Protein AF-A0A7S2JEJ0-F1 (afdb_monomer_lite)

Sequence (253 aa):
ESGLIKLVRVSYLRRLRAAGERLVWRQDVPPEALAAPDETSRQRLFAVSHCWQTVEHPDPDGWRLKNVVQKLDNLEAEDEDLAYIAYMSLSFARDQGQNKHRSAATHRSGTSPAPVQADERAKVPVVWDVAELTPEDQQKFSSFANTLSMHPRSRTVVSWQMPPGVETRVYEERGWCLADLVLSAFAGTLVYDDREVVDIVLEKSFMRALRSKTFTNGKTDLGIVSDLFKGLLYERAGLSQLKDQRHNAASGA

Secondary structure (DSSP, 8-state):
--TTB--EEHHHHHHHHHTT-----GGGS-GGGBPPTTGGGTS-EEEEEE--SSSS-S-TTSHHHHHHHHHHHHTT--TT-EEEEHHHHB-----------------------------TT--------GGGS-HHHHHHHHHHHHHHHH-TTEEEEEE----TT-----GGGSHHHHHHHHHHHHHT-EE-S-HHHHHHHIIIIIIHHHHT---TTSS--HHHHHHHHHHHHHHHTT-GGGSGGGTTTSS--

Structure (mmCIF, N/CA/C/O backbone):
data_AF-A0A7S2JEJ0-F1
#
_entry.id   AF-A0A7S2JEJ0-F1
#
loop_
_atom_site.group_PDB
_atom_site.id
_atom_site.type_symbol
_atom_site.label_atom_id
_atom_site.label_alt_id
_atom_site.label_comp_id
_atom_site.label_asym_id
_atom_site.label_entity_id
_atom_site.label_seq_id
_atom_site.pdbx_PDB_ins_code
_atom_site.Cartn_x
_atom_site.Cartn_y
_atom_site.Cartn_z
_atom_site.occupancy
_atom_site.B_iso_or_equiv
_atom_site.auth_seq_id
_atom_site.auth_comp_id
_atom_site.auth_asym_id
_atom_site.auth_atom_id
_atom_site.pdbx_PDB_model_num
ATOM 1 N N . GLU A 1 1 ? 2.802 19.391 -9.094 1.00 44.50 1 GLU A N 1
ATOM 2 C CA . GLU A 1 1 ? 3.357 18.166 -8.484 1.00 44.50 1 GLU A CA 1
ATOM 3 C C . GLU A 1 1 ? 4.867 18.239 -8.421 1.00 44.50 1 GLU A C 1
ATOM 5 O O . GLU A 1 1 ? 5.491 18.570 -9.423 1.00 44.50 1 GLU A O 1
ATOM 10 N N . SER A 1 2 ? 5.455 17.948 -7.265 1.00 49.06 2 SER A N 1
ATOM 11 C CA . SER A 1 2 ? 6.897 17.741 -7.175 1.00 49.06 2 SER A CA 1
ATOM 12 C C . SER A 1 2 ? 7.275 16.438 -7.873 1.00 49.06 2 SER A C 1
ATOM 14 O O . SER A 1 2 ? 6.597 15.428 -7.723 1.00 49.06 2 SER A O 1
ATOM 16 N N . GLY A 1 3 ? 8.395 16.423 -8.596 1.00 61.97 3 GLY A N 1
ATOM 17 C CA . GLY A 1 3 ? 8.966 15.190 -9.157 1.00 61.97 3 GLY A CA 1
ATOM 18 C C . GLY A 1 3 ? 9.399 14.153 -8.105 1.00 61.97 3 GLY A C 1
ATOM 19 O O . GLY A 1 3 ? 9.930 13.112 -8.476 1.00 61.97 3 GLY A O 1
ATOM 20 N N . LEU A 1 4 ? 9.182 14.433 -6.814 1.00 73.56 4 LEU A N 1
ATOM 21 C CA . LEU A 1 4 ? 9.598 13.623 -5.673 1.00 73.56 4 LEU A CA 1
ATOM 22 C C . LEU A 1 4 ? 8.794 12.324 -5.549 1.00 73.56 4 LEU A C 1
ATOM 24 O O . LEU A 1 4 ? 9.358 11.285 -5.205 1.00 73.56 4 LEU A O 1
ATOM 28 N N . ILE A 1 5 ? 7.490 12.392 -5.835 1.00 84.06 5 ILE A N 1
ATOM 29 C CA . ILE A 1 5 ? 6.562 11.272 -5.689 1.00 84.06 5 ILE A CA 1
ATOM 30 C C . ILE A 1 5 ? 5.791 11.096 -6.987 1.00 84.06 5 ILE A C 1
ATOM 32 O O . ILE A 1 5 ? 5.274 12.067 -7.536 1.00 84.06 5 ILE A O 1
ATOM 36 N N . LYS A 1 6 ? 5.687 9.856 -7.464 1.00 90.19 6 LYS A N 1
ATOM 37 C CA . LYS A 1 6 ? 4.761 9.494 -8.536 1.00 90.19 6 LYS A CA 1
ATOM 38 C C . LYS A 1 6 ? 3.990 8.233 -8.213 1.00 90.19 6 LYS A C 1
ATOM 40 O O . LYS A 1 6 ? 4.523 7.292 -7.632 1.00 90.19 6 LYS A O 1
ATOM 45 N N . LEU A 1 7 ? 2.736 8.220 -8.632 1.00 93.44 7 LEU A N 1
ATOM 46 C CA . LEU A 1 7 ? 1.914 7.023 -8.605 1.00 93.44 7 LEU A CA 1
ATOM 47 C C . LEU A 1 7 ? 2.140 6.211 -9.875 1.00 93.44 7 LEU A C 1
ATOM 49 O O . LEU A 1 7 ? 2.432 6.775 -10.930 1.00 93.44 7 LEU A O 1
ATOM 53 N N . VAL A 1 8 ? 2.009 4.898 -9.750 1.00 96.50 8 VAL A N 1
ATOM 54 C CA . VAL A 1 8 ? 2.212 3.927 -10.824 1.00 96.50 8 VAL A CA 1
ATOM 55 C C . VAL A 1 8 ? 0.857 3.387 -11.259 1.00 96.50 8 VAL A C 1
ATOM 57 O O . VAL A 1 8 ? 0.032 3.050 -10.414 1.00 96.50 8 VAL A O 1
ATOM 60 N N . ARG A 1 9 ? 0.621 3.276 -12.564 1.00 97.50 9 ARG A N 1
ATOM 61 C CA . ARG A 1 9 ? -0.612 2.694 -13.106 1.00 97.50 9 ARG A CA 1
ATOM 62 C C . ARG A 1 9 ? -0.713 1.208 -12.778 1.00 97.50 9 ARG A C 1
ATOM 64 O O . ARG A 1 9 ? 0.267 0.467 -12.904 1.00 97.50 9 ARG A O 1
ATOM 71 N N . VAL A 1 10 ? -1.909 0.749 -12.423 1.00 97.94 10 VAL A N 1
ATOM 72 C CA . VAL A 1 10 ? -2.176 -0.674 -12.154 1.00 97.94 10 VAL A CA 1
ATOM 73 C C . VAL A 1 10 ? -1.887 -1.538 -13.388 1.00 97.94 10 VAL A C 1
ATOM 75 O O . VAL A 1 10 ? -1.287 -2.609 -13.251 1.00 97.94 10 VAL A O 1
ATOM 78 N N . SER A 1 11 ? -2.198 -1.051 -14.594 1.00 98.31 11 SER A N 1
ATOM 79 C CA . SER A 1 11 ? -1.863 -1.727 -15.859 1.00 98.31 11 SER A CA 1
ATOM 80 C C . SER A 1 11 ? -0.372 -2.054 -15.995 1.00 98.31 11 SER A C 1
ATOM 82 O O . SER A 1 11 ? 0.002 -3.140 -16.446 1.00 98.31 11 SER A O 1
ATOM 84 N N . TYR A 1 12 ? 0.506 -1.159 -15.538 1.00 98.56 12 TYR A N 1
ATOM 85 C CA . TYR A 1 12 ? 1.947 -1.384 -15.566 1.00 98.56 12 TYR A CA 1
ATOM 86 C C . TYR A 1 12 ? 2.377 -2.511 -14.621 1.00 98.56 12 TYR A C 1
ATOM 88 O O . TYR A 1 12 ? 3.180 -3.362 -15.004 1.00 98.56 12 TYR A O 1
ATOM 96 N N . LEU A 1 13 ? 1.809 -2.562 -13.413 1.00 98.31 13 LEU A N 1
ATOM 97 C CA . LEU A 1 13 ? 2.085 -3.636 -12.453 1.00 98.31 13 LEU A CA 1
ATOM 98 C C . LEU A 1 13 ? 1.636 -4.997 -13.001 1.00 98.31 13 LEU A C 1
ATOM 100 O O . LEU A 1 13 ? 2.372 -5.983 -12.907 1.00 98.31 13 LEU A O 1
ATOM 104 N N . ARG A 1 14 ? 0.458 -5.046 -13.636 1.00 98.50 14 ARG A N 1
ATOM 105 C CA . ARG A 1 14 ? -0.048 -6.247 -14.319 1.00 98.50 14 ARG A CA 1
ATOM 106 C C . ARG A 1 14 ? 0.879 -6.690 -15.446 1.00 98.50 14 ARG A C 1
ATOM 108 O O . ARG A 1 14 ? 1.187 -7.877 -15.538 1.00 98.50 14 ARG A O 1
ATOM 115 N N . ARG A 1 15 ? 1.382 -5.749 -16.252 1.00 98.44 15 ARG A N 1
ATOM 116 C CA . ARG A 1 15 ? 2.348 -6.028 -17.324 1.00 98.44 15 ARG A CA 1
ATOM 117 C C . ARG A 1 15 ? 3.646 -6.629 -16.782 1.00 98.44 15 ARG A C 1
ATOM 119 O O . ARG A 1 15 ? 4.090 -7.647 -17.306 1.00 98.44 15 ARG A O 1
ATOM 126 N N . LEU A 1 16 ? 4.220 -6.052 -15.722 1.00 98.31 16 LEU A N 1
ATOM 127 C CA . LEU A 1 16 ? 5.415 -6.605 -15.073 1.00 98.31 16 LEU A CA 1
ATOM 128 C C . LEU A 1 16 ? 5.160 -8.032 -14.561 1.00 98.31 16 LEU A C 1
ATOM 130 O O . LEU A 1 16 ? 5.956 -8.934 -14.818 1.00 98.31 16 LEU A O 1
ATOM 134 N N . ARG A 1 17 ? 4.014 -8.271 -13.902 1.00 97.75 17 ARG A N 1
ATOM 135 C CA . ARG A 1 17 ? 3.632 -9.612 -13.427 1.00 97.75 17 ARG A CA 1
ATOM 136 C C . ARG A 1 17 ? 3.522 -10.601 -14.585 1.00 97.75 17 ARG A C 1
ATOM 138 O O . ARG A 1 17 ? 4.021 -11.717 -14.464 1.00 97.75 17 ARG A O 1
ATOM 145 N N . ALA A 1 18 ? 2.866 -10.212 -15.677 1.00 97.81 18 ALA A N 1
ATOM 146 C CA . ALA A 1 18 ? 2.676 -11.060 -16.853 1.00 97.81 18 ALA A CA 1
ATOM 147 C C . ALA A 1 18 ? 4.008 -11.421 -17.530 1.00 97.81 18 ALA A C 1
ATOM 149 O O . ALA A 1 18 ? 4.162 -12.538 -18.016 1.00 97.81 18 ALA A O 1
ATOM 150 N N . ALA A 1 19 ? 4.982 -10.509 -17.501 1.00 97.56 19 ALA A N 1
ATOM 151 C CA . ALA A 1 19 ? 6.341 -10.745 -17.981 1.00 97.56 19 ALA A CA 1
ATOM 152 C C . ALA A 1 19 ? 7.205 -11.585 -17.015 1.00 97.56 19 ALA A C 1
ATOM 154 O O . ALA A 1 19 ? 8.327 -11.949 -17.357 1.00 97.56 19 ALA A O 1
ATOM 155 N N . GLY A 1 20 ? 6.705 -11.903 -15.815 1.00 96.69 20 GLY A N 1
ATOM 156 C CA . GLY A 1 20 ? 7.482 -12.590 -14.781 1.00 96.69 20 GLY A CA 1
ATOM 157 C C . GLY A 1 20 ? 8.575 -11.718 -14.156 1.00 96.69 20 GLY A C 1
ATOM 158 O O . GLY A 1 20 ? 9.525 -12.253 -13.590 1.00 96.69 20 GLY A O 1
ATOM 159 N N . GLU A 1 21 ? 8.449 -10.395 -14.268 1.00 96.94 21 GLU A N 1
ATOM 160 C CA . GLU A 1 21 ? 9.386 -9.427 -13.704 1.00 96.94 21 GLU A CA 1
ATOM 161 C C . GLU A 1 21 ? 9.102 -9.154 -12.213 1.00 96.94 21 GLU A C 1
ATOM 163 O O . GLU A 1 21 ? 8.262 -9.795 -11.575 1.00 96.94 21 GLU A O 1
ATOM 168 N N . ARG A 1 22 ? 9.834 -8.191 -11.648 1.00 96.19 22 ARG A N 1
ATOM 169 C CA . ARG A 1 22 ? 9.749 -7.746 -10.253 1.00 96.19 22 ARG A CA 1
ATOM 170 C C . ARG A 1 22 ? 9.497 -6.243 -10.167 1.00 96.19 22 ARG A C 1
ATOM 172 O O . ARG A 1 22 ? 9.564 -5.548 -11.179 1.00 96.19 22 ARG A O 1
ATOM 179 N N . LEU A 1 23 ? 9.231 -5.729 -8.964 1.00 95.44 23 LEU A N 1
ATOM 180 C CA . LEU A 1 23 ? 9.188 -4.276 -8.741 1.00 95.44 23 LEU A CA 1
ATOM 181 C C . LEU A 1 23 ? 10.495 -3.617 -9.217 1.00 95.44 23 LEU A C 1
ATOM 183 O O . LEU A 1 23 ? 11.582 -4.122 -8.947 1.00 95.44 23 LEU A O 1
ATOM 187 N N . VAL A 1 24 ? 10.386 -2.474 -9.894 1.00 94.06 24 VAL A N 1
ATOM 188 C CA . VAL A 1 24 ? 11.540 -1.696 -10.373 1.00 94.06 24 VAL A CA 1
ATOM 189 C C . VAL A 1 24 ? 11.690 -0.401 -9.586 1.00 94.06 24 VAL A C 1
ATOM 191 O O . VAL A 1 24 ? 10.748 0.062 -8.945 1.00 94.06 24 VAL A O 1
ATOM 194 N N . TRP A 1 25 ? 12.869 0.207 -9.644 1.00 90.69 25 TRP A N 1
ATOM 195 C CA . TRP A 1 25 ? 13.093 1.510 -9.029 1.00 90.69 25 TRP A CA 1
ATOM 196 C C . TRP A 1 25 ? 12.229 2.567 -9.703 1.00 90.69 25 TRP A C 1
ATOM 198 O O . TRP A 1 25 ? 11.989 2.503 -10.909 1.00 90.69 25 TRP A O 1
ATOM 208 N N . ARG A 1 26 ? 11.841 3.602 -8.951 1.00 89.50 26 ARG A N 1
ATOM 209 C CA . ARG A 1 26 ? 11.112 4.757 -9.491 1.00 89.50 26 ARG A CA 1
ATOM 210 C C . ARG A 1 26 ? 11.727 5.304 -10.782 1.00 89.50 26 ARG A C 1
ATOM 212 O O . ARG A 1 26 ? 10.973 5.646 -11.687 1.00 89.50 26 ARG A O 1
ATOM 219 N N . GLN A 1 27 ? 13.054 5.405 -10.877 1.00 86.88 27 GLN A N 1
ATOM 220 C CA . GLN A 1 27 ? 13.738 5.963 -12.055 1.00 86.88 27 GLN A CA 1
ATOM 221 C C . GLN A 1 27 ? 13.643 5.077 -13.299 1.00 86.88 27 GLN A C 1
ATOM 223 O O . GLN A 1 27 ? 13.775 5.591 -14.405 1.00 86.88 27 GLN A O 1
ATOM 228 N N . ASP A 1 28 ? 13.398 3.784 -13.107 1.00 91.75 28 ASP A N 1
ATOM 229 C CA . ASP A 1 28 ? 13.285 2.800 -14.181 1.00 91.75 28 ASP A CA 1
ATOM 230 C C . ASP A 1 28 ? 11.814 2.550 -14.569 1.00 91.75 28 ASP A C 1
ATOM 232 O O . ASP A 1 28 ? 11.538 1.828 -15.525 1.00 91.75 28 ASP A O 1
ATOM 236 N N . VAL A 1 29 ? 10.850 3.153 -13.856 1.00 94.25 29 VAL A N 1
ATOM 237 C CA . VAL A 1 29 ? 9.440 3.160 -14.271 1.00 94.25 29 VAL A CA 1
ATOM 238 C C . VAL A 1 29 ? 9.296 4.080 -15.488 1.00 94.25 29 VAL A C 1
ATOM 240 O O . VAL A 1 29 ? 9.626 5.270 -15.385 1.00 94.25 29 VAL A O 1
ATOM 243 N N . PRO A 1 30 ? 8.789 3.579 -16.627 1.00 95.56 30 PRO A N 1
ATOM 244 C CA . PRO A 1 30 ? 8.702 4.369 -17.837 1.00 95.56 30 PRO A CA 1
ATOM 245 C C . PRO A 1 30 ? 7.657 5.488 -17.685 1.00 95.56 30 PRO A C 1
ATOM 247 O O . PRO A 1 30 ? 6.687 5.323 -16.936 1.00 95.56 30 PRO A O 1
ATOM 250 N N . PRO A 1 31 ? 7.838 6.641 -18.354 1.00 93.00 31 PRO A N 1
ATOM 251 C CA . PRO A 1 31 ? 6.995 7.818 -18.149 1.00 93.00 31 PRO A CA 1
ATOM 252 C C . PRO A 1 31 ? 5.491 7.568 -18.309 1.00 93.00 31 PRO A C 1
ATOM 254 O O . PRO A 1 31 ? 4.704 8.097 -17.531 1.00 93.00 31 PRO A O 1
ATOM 257 N N . GLU A 1 32 ? 5.094 6.735 -19.270 1.00 94.06 32 GLU A N 1
ATOM 258 C CA . GLU A 1 32 ? 3.700 6.381 -19.554 1.00 94.06 32 GLU A CA 1
ATOM 259 C C . GLU A 1 32 ? 3.033 5.552 -18.447 1.00 94.06 32 GLU A C 1
ATOM 261 O O . GLU A 1 32 ? 1.809 5.543 -18.325 1.00 94.06 32 GLU A O 1
ATOM 266 N N . ALA A 1 33 ? 3.826 4.880 -17.611 1.00 96.50 33 ALA A N 1
ATOM 267 C CA . ALA A 1 33 ? 3.337 4.101 -16.480 1.00 96.50 33 ALA A CA 1
ATOM 268 C C . ALA A 1 33 ? 3.100 4.943 -15.220 1.00 96.50 33 ALA A C 1
ATOM 270 O O . ALA A 1 33 ? 2.658 4.410 -14.201 1.00 96.50 33 ALA A O 1
ATOM 271 N N . LEU A 1 34 ? 3.414 6.238 -15.263 1.00 94.38 34 LEU A N 1
ATOM 272 C CA . LEU A 1 34 ? 3.293 7.148 -14.133 1.00 94.38 34 LEU A CA 1
ATOM 273 C C . LEU A 1 34 ? 2.061 8.032 -14.287 1.00 94.38 34 LEU A C 1
ATOM 275 O O . LEU A 1 34 ? 1.712 8.445 -15.391 1.00 94.38 34 LEU A O 1
ATOM 279 N N . ALA A 1 35 ? 1.456 8.382 -13.157 1.00 91.75 35 ALA A N 1
ATOM 280 C CA . ALA A 1 35 ? 0.364 9.340 -13.135 1.00 91.75 35 ALA A CA 1
ATOM 281 C C . ALA A 1 35 ? 0.820 10.746 -13.560 1.00 91.75 35 ALA A C 1
ATOM 283 O O . ALA A 1 35 ? 1.875 11.253 -13.136 1.00 91.75 35 ALA A O 1
ATOM 284 N N . ALA A 1 36 ? -0.024 11.386 -14.362 1.00 85.69 36 ALA A N 1
ATOM 285 C CA . ALA A 1 36 ? 0.016 12.808 -14.630 1.00 85.69 36 ALA A CA 1
ATOM 286 C C . ALA A 1 36 ? -0.556 13.607 -13.438 1.00 85.69 36 ALA A C 1
ATOM 288 O O . ALA A 1 36 ? -1.321 13.067 -12.633 1.00 85.69 36 ALA A O 1
ATOM 289 N N . PRO A 1 37 ? -0.201 14.900 -13.303 1.00 73.06 37 PRO A N 1
ATOM 290 C CA . PRO A 1 37 ? -0.491 15.648 -12.086 1.00 73.06 37 PRO A CA 1
ATOM 291 C C . PRO A 1 37 ? -1.942 15.821 -11.650 1.00 73.06 37 PRO A C 1
ATOM 293 O O . PRO A 1 37 ? -2.211 16.079 -10.478 1.00 73.06 37 PRO A O 1
ATOM 296 N N . ASP A 1 38 ? -2.875 15.724 -12.581 1.00 76.69 38 ASP A N 1
ATOM 297 C CA . ASP A 1 38 ? -4.301 15.958 -12.378 1.00 76.69 38 ASP A CA 1
ATOM 298 C C . ASP A 1 38 ? -5.117 14.663 -12.208 1.00 76.69 38 ASP A C 1
ATOM 300 O O . ASP A 1 38 ? -6.286 14.708 -11.808 1.00 76.69 38 ASP A O 1
ATOM 304 N N . GLU A 1 39 ? -4.498 13.503 -12.439 1.00 81.25 39 GLU A N 1
ATOM 305 C CA . GLU A 1 39 ? -5.1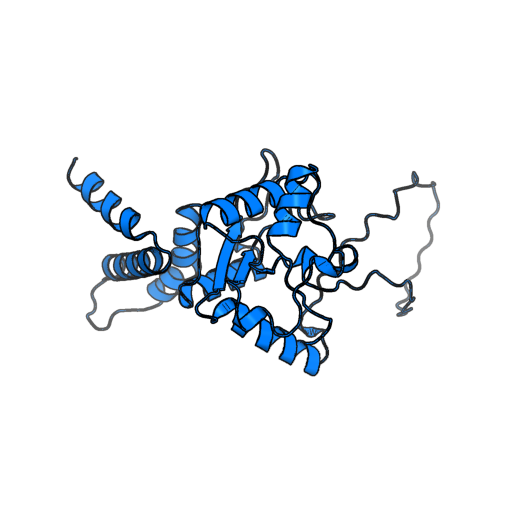58 12.191 -12.418 1.00 81.25 39 GLU A CA 1
ATOM 306 C C . GLU A 1 39 ? -5.569 11.761 -11.001 1.00 81.25 39 GLU A C 1
ATOM 308 O O . GLU A 1 39 ? -6.625 11.171 -10.783 1.00 81.25 39 GLU A O 1
ATOM 313 N N . THR A 1 40 ? -4.833 12.176 -9.972 1.00 77.69 40 THR A N 1
ATOM 314 C CA . THR A 1 40 ? -5.117 11.785 -8.576 1.00 77.69 40 THR A CA 1
ATOM 315 C C . THR A 1 40 ? -6.547 12.082 -8.092 1.00 77.69 40 THR A C 1
ATOM 317 O O . THR A 1 40 ? -7.028 11.432 -7.166 1.00 77.69 40 THR A O 1
ATOM 320 N N . SER A 1 41 ? -7.249 13.021 -8.737 1.00 77.50 41 SER A N 1
ATOM 321 C CA . SER A 1 41 ? -8.637 13.391 -8.434 1.00 77.50 41 SER A CA 1
ATOM 322 C C . SER A 1 41 ? -9.710 12.485 -9.060 1.00 77.50 41 SER A C 1
ATOM 324 O O . SER A 1 41 ? -10.850 12.473 -8.591 1.00 77.50 41 SER A O 1
ATOM 326 N N . ARG A 1 42 ? -9.383 11.738 -10.124 1.00 82.56 42 ARG A N 1
ATOM 327 C CA . ARG A 1 42 ? -10.357 10.969 -10.923 1.00 82.56 42 ARG A CA 1
ATOM 328 C C . ARG A 1 42 ? -10.283 9.470 -10.657 1.00 82.56 42 ARG A C 1
ATOM 330 O O . ARG A 1 42 ? -11.315 8.797 -10.650 1.00 82.56 42 ARG A O 1
ATOM 337 N N . GLN A 1 43 ? -9.082 8.959 -10.419 1.00 88.81 43 GLN A N 1
ATOM 338 C CA . GLN A 1 43 ? -8.818 7.532 -10.249 1.00 88.81 43 GLN A CA 1
ATOM 339 C C . GLN A 1 43 ? -8.971 7.072 -8.788 1.00 88.81 43 GLN A C 1
ATOM 341 O O . GLN A 1 43 ? -8.994 7.881 -7.853 1.00 88.81 43 GLN A O 1
ATOM 346 N N . ARG A 1 44 ? -9.122 5.758 -8.560 1.00 92.12 44 ARG A N 1
ATOM 347 C CA . ARG A 1 44 ? -8.907 5.196 -7.217 1.00 92.12 44 ARG A CA 1
ATOM 348 C C . ARG A 1 44 ? -7.411 5.157 -6.932 1.00 92.12 44 ARG A C 1
ATOM 350 O O . ARG A 1 44 ? -6.590 4.997 -7.835 1.00 92.12 44 ARG A O 1
ATOM 357 N N . LEU A 1 45 ? -7.079 5.318 -5.657 1.00 92.38 45 LEU A N 1
ATOM 358 C CA . LEU A 1 45 ? -5.701 5.333 -5.185 1.00 92.38 45 LEU A CA 1
ATOM 359 C C . LEU A 1 45 ? -5.478 4.108 -4.304 1.00 92.38 45 LEU A C 1
ATOM 361 O O . LEU A 1 45 ? -6.282 3.829 -3.421 1.00 92.38 45 LEU A O 1
ATOM 365 N N . PHE A 1 46 ? -4.386 3.392 -4.527 1.00 92.62 46 PHE A N 1
ATOM 366 C CA . PHE A 1 46 ? -4.003 2.227 -3.745 1.00 92.62 46 PHE A CA 1
ATOM 367 C C . PHE A 1 46 ? -2.638 2.471 -3.106 1.00 92.62 46 PHE A C 1
ATOM 369 O O . PHE A 1 46 ? -1.608 2.397 -3.772 1.00 92.62 46 PHE A O 1
ATOM 376 N N . ALA A 1 47 ? -2.603 2.773 -1.813 1.00 90.69 47 ALA A N 1
ATOM 377 C CA . ALA A 1 47 ? -1.358 2.817 -1.058 1.00 90.69 47 ALA A CA 1
ATOM 378 C C . ALA A 1 47 ? -0.935 1.391 -0.694 1.00 90.69 47 ALA A C 1
ATOM 380 O O . ALA A 1 47 ? -1.656 0.690 0.007 1.00 90.69 47 ALA A O 1
ATOM 381 N N . VAL A 1 48 ? 0.219 0.938 -1.170 1.00 89.69 48 VAL A N 1
ATOM 382 C CA . VAL A 1 48 ? 0.714 -0.414 -0.906 1.00 89.69 48 VAL A CA 1
ATOM 383 C C . VAL A 1 48 ? 1.782 -0.349 0.175 1.00 89.69 48 VAL A C 1
ATOM 385 O O . VAL A 1 48 ? 2.909 0.085 -0.073 1.00 89.69 48 VAL A O 1
ATOM 388 N N . SER A 1 49 ? 1.438 -0.823 1.370 1.00 85.88 49 SER A N 1
ATOM 389 C CA . SER A 1 49 ? 2.398 -0.991 2.459 1.00 85.88 49 SER A CA 1
ATOM 390 C C . SER A 1 49 ? 2.904 -2.431 2.464 1.00 85.88 49 SER A C 1
ATOM 392 O O . SER A 1 49 ? 2.118 -3.381 2.512 1.00 85.88 49 SER A O 1
ATOM 394 N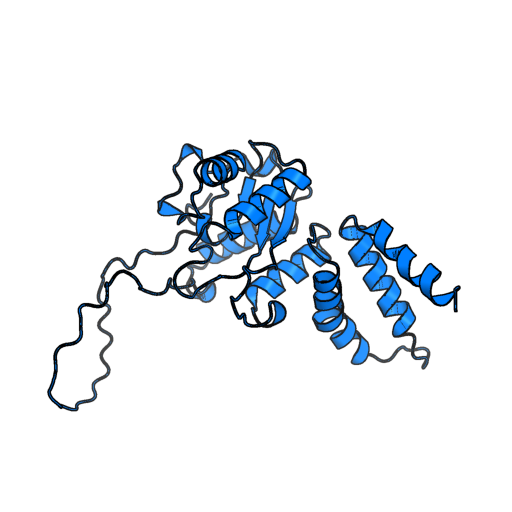 N . HIS A 1 50 ? 4.220 -2.611 2.358 1.00 84.06 50 HIS A N 1
ATOM 395 C CA . HIS A 1 50 ? 4.834 -3.933 2.311 1.00 84.06 50 HIS A CA 1
ATOM 396 C C . HIS A 1 50 ? 6.220 -3.956 2.954 1.00 84.06 50 HIS A C 1
ATOM 398 O O . HIS A 1 50 ? 6.930 -2.952 3.019 1.00 84.06 50 HIS A O 1
ATOM 404 N N . CYS A 1 51 ? 6.634 -5.143 3.393 1.00 78.69 51 CYS A N 1
ATOM 405 C CA . CYS A 1 51 ? 7.982 -5.358 3.905 1.00 78.69 51 CYS A CA 1
ATOM 406 C C . CYS A 1 51 ? 9.003 -5.512 2.774 1.00 78.69 51 CYS A C 1
ATOM 408 O O . CYS A 1 51 ? 8.694 -6.040 1.699 1.00 78.69 51 CYS A O 1
ATOM 410 N N . TRP A 1 52 ? 10.240 -5.101 3.063 1.00 83.06 52 TRP A N 1
ATOM 411 C CA . TRP A 1 52 ? 11.407 -5.478 2.273 1.00 83.06 52 TRP A CA 1
ATOM 412 C C . TRP A 1 52 ? 11.731 -6.955 2.500 1.00 83.06 52 TRP A C 1
ATOM 414 O O . TRP A 1 52 ? 11.793 -7.389 3.654 1.00 83.06 52 TRP A O 1
ATOM 424 N N . GLN A 1 53 ? 11.911 -7.705 1.410 1.00 81.31 53 GLN A N 1
ATOM 425 C CA . GLN A 1 53 ? 12.269 -9.124 1.453 1.00 81.31 53 GLN A CA 1
ATOM 426 C C . GLN A 1 53 ? 13.750 -9.352 1.755 1.00 81.31 53 GLN A C 1
ATOM 428 O O . GLN A 1 53 ? 14.072 -10.254 2.521 1.00 81.31 53 GLN A O 1
ATOM 433 N N . THR A 1 54 ? 14.639 -8.522 1.208 1.00 80.38 54 THR A N 1
ATOM 434 C CA . THR A 1 54 ? 16.069 -8.531 1.542 1.00 80.38 54 THR A CA 1
ATOM 435 C C . THR A 1 54 ? 16.555 -7.115 1.828 1.00 80.38 54 THR A C 1
ATOM 437 O O . THR A 1 54 ? 15.785 -6.157 1.747 1.00 80.38 54 THR A O 1
ATOM 440 N N . VAL A 1 55 ? 17.828 -6.969 2.198 1.00 75.44 55 VAL A N 1
ATOM 441 C CA . VAL A 1 55 ? 18.449 -5.651 2.406 1.00 75.44 55 VAL A CA 1
ATOM 442 C C . VAL A 1 55 ? 18.638 -4.917 1.072 1.00 75.44 55 VAL A C 1
ATOM 444 O O . VAL A 1 55 ? 18.582 -3.692 1.012 1.00 75.44 55 VAL A O 1
ATOM 447 N N . GLU A 1 56 ? 18.833 -5.668 -0.007 1.00 80.06 56 GLU A N 1
ATOM 448 C CA . GLU A 1 56 ? 19.162 -5.160 -1.337 1.00 80.06 56 GLU A CA 1
ATOM 449 C C . GLU A 1 56 ? 17.913 -4.793 -2.140 1.00 80.06 56 GLU A C 1
ATOM 451 O O . GLU A 1 56 ? 17.928 -3.823 -2.900 1.00 80.06 56 GLU A O 1
ATOM 456 N N . HIS A 1 57 ? 16.833 -5.569 -2.004 1.00 85.62 57 HIS A N 1
ATOM 457 C CA . HIS A 1 57 ? 15.638 -5.396 -2.823 1.00 85.62 57 HIS A CA 1
ATOM 458 C C . HIS A 1 57 ? 14.363 -5.784 -2.058 1.00 85.62 57 HIS A C 1
ATOM 460 O O . HIS A 1 57 ? 14.331 -6.810 -1.370 1.00 85.62 57 HIS A O 1
ATOM 466 N N . PRO A 1 58 ? 13.258 -5.027 -2.197 1.00 88.25 58 PRO A N 1
ATOM 467 C CA . PRO A 1 58 ? 12.007 -5.388 -1.540 1.00 88.25 58 PRO A CA 1
ATOM 468 C C . PRO A 1 58 ? 11.283 -6.574 -2.191 1.00 88.25 58 PRO A C 1
ATOM 470 O O . PRO A 1 58 ? 10.360 -7.119 -1.594 1.00 88.25 58 PRO A O 1
ATOM 473 N N . ASP A 1 59 ? 11.680 -6.930 -3.410 1.00 92.75 59 ASP A N 1
ATOM 474 C CA . ASP A 1 59 ? 11.047 -7.950 -4.255 1.00 92.75 59 ASP A CA 1
ATOM 475 C C . ASP A 1 59 ? 12.069 -8.679 -5.158 1.00 92.75 59 ASP A C 1
ATOM 477 O O . ASP A 1 59 ? 12.014 -8.531 -6.374 1.00 92.75 59 ASP A O 1
ATOM 481 N N . PRO A 1 60 ? 13.132 -9.301 -4.618 1.00 91.44 60 PRO A N 1
ATOM 482 C CA . PRO A 1 60 ? 14.218 -9.907 -5.395 1.00 91.44 60 PRO A CA 1
ATOM 483 C C . PRO A 1 60 ? 13.749 -10.849 -6.511 1.00 91.44 60 PRO A C 1
ATOM 485 O O . PRO A 1 60 ? 14.393 -10.882 -7.563 1.00 91.44 60 PRO A O 1
ATOM 488 N N . ASP A 1 61 ? 12.647 -11.569 -6.297 1.00 91.81 61 ASP A N 1
ATOM 489 C CA . ASP A 1 61 ? 12.152 -12.669 -7.130 1.00 91.81 61 ASP A CA 1
ATOM 490 C C . ASP A 1 61 ? 10.771 -12.409 -7.776 1.00 91.81 61 ASP A C 1
ATOM 492 O O . ASP A 1 61 ? 10.204 -13.295 -8.423 1.00 91.81 61 ASP A O 1
ATOM 496 N N . GLY A 1 62 ? 10.206 -11.209 -7.608 1.00 94.00 62 GLY A N 1
ATOM 497 C CA . GLY A 1 62 ? 8.887 -10.855 -8.143 1.00 94.00 62 GLY A CA 1
ATOM 498 C C . GLY A 1 62 ? 7.704 -11.372 -7.315 1.00 94.00 62 GLY A C 1
ATOM 499 O O . GLY A 1 62 ? 6.543 -11.198 -7.708 1.00 94.00 62 GLY A O 1
ATOM 500 N N . TRP A 1 63 ? 7.947 -12.043 -6.185 1.00 93.44 63 TRP A N 1
ATOM 501 C CA . TRP A 1 63 ? 6.889 -12.570 -5.328 1.00 93.44 63 TRP A CA 1
ATOM 502 C C . TRP A 1 63 ? 5.993 -11.458 -4.765 1.00 93.44 63 TRP A C 1
ATOM 504 O O . TRP A 1 63 ? 4.765 -11.603 -4.746 1.00 93.44 63 TRP A O 1
ATOM 514 N N . ARG A 1 64 ? 6.571 -10.320 -4.357 1.00 91.25 64 ARG A N 1
ATOM 515 C CA . ARG A 1 64 ? 5.809 -9.179 -3.828 1.00 91.25 64 ARG A CA 1
ATOM 516 C C . ARG A 1 64 ? 4.920 -8.595 -4.908 1.00 91.25 64 ARG A C 1
ATOM 518 O O . ARG A 1 64 ? 3.740 -8.377 -4.647 1.00 91.25 64 ARG A O 1
ATOM 525 N N . LEU A 1 65 ? 5.455 -8.377 -6.109 1.00 95.69 65 LEU A N 1
ATOM 526 C CA . LEU A 1 65 ? 4.670 -7.880 -7.232 1.00 95.69 65 LEU A CA 1
ATOM 527 C C . LEU A 1 65 ? 3.460 -8.784 -7.510 1.00 95.69 65 LEU A C 1
ATOM 529 O O . LEU A 1 65 ? 2.339 -8.288 -7.617 1.00 95.69 65 LEU A O 1
ATOM 533 N N . LYS A 1 66 ? 3.657 -10.109 -7.561 1.00 94.44 66 LYS A N 1
ATOM 534 C CA . LYS A 1 66 ? 2.560 -11.076 -7.757 1.00 94.44 66 LYS A CA 1
ATOM 535 C C . LYS A 1 66 ? 1.476 -10.929 -6.689 1.00 94.44 66 LYS A C 1
ATOM 537 O O . LYS A 1 66 ? 0.293 -10.894 -7.020 1.00 94.44 66 LYS A O 1
ATOM 542 N N . ASN A 1 67 ? 1.881 -10.821 -5.425 1.00 90.81 67 ASN A N 1
ATOM 543 C CA . ASN A 1 67 ? 0.973 -10.685 -4.291 1.00 90.81 67 ASN A CA 1
ATOM 544 C C . ASN A 1 67 ? 0.194 -9.355 -4.321 1.00 90.81 67 ASN A C 1
ATOM 546 O O . ASN A 1 67 ? -1.016 -9.351 -4.103 1.00 90.81 67 ASN A O 1
ATOM 550 N N . VAL A 1 68 ? 0.865 -8.247 -4.651 1.00 92.12 68 VAL A N 1
ATOM 551 C CA . VAL A 1 68 ? 0.246 -6.919 -4.784 1.00 92.12 68 VAL A CA 1
ATOM 552 C C . VAL A 1 68 ? -0.765 -6.895 -5.926 1.00 92.12 68 VAL A C 1
ATOM 554 O O . VAL A 1 68 ? -1.908 -6.502 -5.709 1.00 92.12 68 VAL A O 1
ATOM 557 N N . VAL A 1 69 ? -0.394 -7.362 -7.121 1.00 95.06 69 VAL A N 1
ATOM 558 C CA . VAL A 1 69 ? -1.313 -7.370 -8.270 1.00 95.06 69 VAL A CA 1
ATOM 559 C C . VAL A 1 69 ? -2.524 -8.253 -7.991 1.00 95.06 69 VAL A C 1
ATOM 561 O O . VAL A 1 69 ? -3.641 -7.826 -8.247 1.00 95.06 69 VAL A O 1
ATOM 564 N N . GLN A 1 70 ? -2.338 -9.431 -7.386 1.00 91.69 70 GLN A N 1
ATOM 565 C CA . GLN A 1 70 ? -3.466 -10.292 -7.022 1.00 91.69 70 GLN A CA 1
ATOM 566 C C . GLN A 1 70 ? -4.471 -9.586 -6.097 1.00 91.69 70 GLN A C 1
ATOM 568 O O . GLN A 1 70 ? -5.672 -9.808 -6.206 1.00 91.69 70 GLN A O 1
ATOM 573 N N . LYS A 1 71 ? -4.001 -8.728 -5.187 1.00 88.38 71 LYS A N 1
ATOM 574 C CA . LYS A 1 71 ? -4.876 -7.965 -4.281 1.00 88.38 71 LYS A CA 1
ATOM 575 C C . LYS A 1 71 ? -5.610 -6.853 -4.995 1.00 88.38 71 LYS A C 1
ATOM 577 O O . LYS A 1 71 ? -6.795 -6.669 -4.757 1.00 88.38 71 LYS A O 1
ATOM 582 N N . LEU A 1 72 ? -4.910 -6.140 -5.869 1.00 92.06 72 LEU A N 1
ATOM 583 C CA . LEU A 1 72 ? -5.519 -5.127 -6.722 1.00 92.06 72 LEU A CA 1
ATOM 584 C C . LEU A 1 72 ? -6.605 -5.756 -7.608 1.00 92.06 72 LEU A C 1
ATOM 586 O O . LEU A 1 72 ? -7.693 -5.203 -7.708 1.00 92.06 72 LEU A O 1
ATOM 590 N N . ASP A 1 73 ? -6.359 -6.948 -8.159 1.00 93.06 73 ASP A N 1
ATOM 591 C CA . ASP A 1 73 ? -7.352 -7.708 -8.927 1.00 93.06 73 ASP A CA 1
ATOM 592 C C . ASP A 1 73 ? -8.567 -8.095 -8.065 1.00 93.06 73 ASP A C 1
ATOM 594 O O . ASP A 1 73 ? -9.702 -7.890 -8.482 1.00 93.06 73 ASP A O 1
ATOM 598 N N . ASN A 1 74 ? -8.350 -8.579 -6.836 1.00 87.00 74 ASN A N 1
ATOM 599 C CA . ASN A 1 74 ? -9.437 -8.905 -5.900 1.00 87.00 74 ASN A CA 1
ATOM 600 C C . ASN A 1 74 ? -10.248 -7.671 -5.457 1.00 87.00 74 ASN A C 1
ATOM 602 O O . ASN A 1 74 ? -11.395 -7.806 -5.043 1.00 87.00 74 ASN A O 1
ATOM 606 N N . LEU A 1 75 ? -9.644 -6.482 -5.514 1.00 86.31 75 LEU A N 1
ATOM 607 C CA . LEU A 1 75 ? -10.293 -5.190 -5.271 1.00 86.31 75 LEU A CA 1
ATOM 608 C C . LEU A 1 75 ? -10.930 -4.597 -6.530 1.00 86.31 75 LEU A C 1
ATOM 610 O O . LEU A 1 75 ? -11.370 -3.443 -6.510 1.00 86.31 75 LEU A O 1
ATOM 614 N N . GLU A 1 76 ? -10.946 -5.367 -7.619 1.00 92.19 76 GLU A N 1
ATOM 615 C CA . GLU A 1 76 ? -11.469 -4.962 -8.918 1.00 92.19 76 GLU A CA 1
ATOM 616 C C . GLU A 1 76 ? -10.817 -3.661 -9.405 1.00 92.19 76 GLU A C 1
ATOM 618 O O . GLU A 1 76 ? -11.484 -2.809 -9.989 1.00 92.19 76 GLU A O 1
ATOM 623 N N . ALA A 1 77 ? -9.525 -3.459 -9.111 1.00 94.56 77 ALA A N 1
ATOM 624 C CA . ALA A 1 77 ? -8.777 -2.286 -9.550 1.00 94.56 77 ALA A CA 1
ATOM 625 C C . ALA A 1 77 ? -8.783 -2.200 -11.084 1.00 94.56 77 ALA A C 1
ATOM 627 O O . ALA A 1 77 ? -8.512 -3.182 -11.782 1.00 94.56 77 ALA A O 1
ATOM 628 N N . GLU A 1 78 ? -9.066 -1.019 -11.616 1.00 96.69 78 GLU A N 1
ATOM 629 C CA . GLU A 1 78 ? -9.044 -0.761 -13.051 1.00 96.69 78 GLU A CA 1
ATOM 630 C C . GLU A 1 78 ? -7.607 -0.496 -13.503 1.00 96.69 78 GLU A C 1
ATOM 632 O O . GLU A 1 78 ? -6.748 -0.120 -12.711 1.00 96.69 78 GLU A O 1
ATOM 637 N N . ASP A 1 79 ? -7.330 -0.688 -14.789 1.00 97.12 79 ASP A N 1
ATOM 638 C CA . ASP A 1 79 ? -5.994 -0.478 -15.364 1.00 97.12 79 ASP A CA 1
ATOM 639 C C . ASP A 1 79 ? -5.486 0.964 -15.215 1.00 97.12 79 ASP A C 1
ATOM 641 O O . ASP A 1 79 ? -4.277 1.190 -15.089 1.00 97.12 79 ASP A O 1
ATOM 645 N N . GLU A 1 80 ? -6.421 1.912 -15.192 1.00 95.44 80 GLU A N 1
ATOM 646 C CA . GLU A 1 80 ? -6.169 3.337 -15.004 1.00 95.44 80 GLU A CA 1
ATOM 647 C C . GLU A 1 80 ? -5.990 3.723 -13.536 1.00 95.44 80 GLU A C 1
ATOM 649 O O . GLU A 1 80 ? -5.479 4.806 -13.262 1.00 95.44 80 GLU A O 1
ATOM 654 N N . ASP A 1 81 ? -6.377 2.868 -12.584 1.00 95.75 81 ASP A N 1
ATOM 655 C CA . ASP A 1 81 ? -6.182 3.173 -11.172 1.00 95.75 81 ASP A CA 1
ATOM 656 C C . ASP A 1 81 ? -4.694 3.287 -10.822 1.00 95.75 81 ASP A C 1
ATOM 658 O O . ASP A 1 81 ? -3.797 2.805 -11.525 1.00 95.75 81 ASP A O 1
ATOM 662 N N . LEU A 1 82 ? -4.429 3.960 -9.704 1.00 95.81 82 LEU A N 1
ATOM 663 C CA . LEU A 1 82 ? -3.096 4.417 -9.353 1.00 95.81 82 LEU A CA 1
ATOM 664 C C . LEU A 1 82 ? -2.626 3.772 -8.055 1.00 95.81 82 LEU A C 1
ATOM 666 O O . LEU A 1 82 ? -3.329 3.793 -7.048 1.00 95.81 82 LEU A O 1
ATOM 670 N N . ALA A 1 83 ? -1.406 3.251 -8.056 1.00 95.31 83 ALA A N 1
ATOM 671 C CA . ALA A 1 83 ? -0.768 2.649 -6.900 1.00 95.31 83 ALA A CA 1
ATOM 672 C C . ALA A 1 83 ? 0.408 3.502 -6.407 1.00 95.31 83 ALA A C 1
ATOM 674 O O . ALA A 1 83 ? 1.280 3.909 -7.178 1.00 95.31 83 ALA A O 1
ATOM 675 N N . TYR A 1 84 ? 0.460 3.738 -5.100 1.00 93.56 84 TYR A N 1
ATOM 676 C CA . TYR A 1 84 ? 1.663 4.188 -4.417 1.00 93.56 84 TYR A CA 1
ATOM 677 C C . TYR A 1 84 ? 2.403 2.970 -3.871 1.00 93.56 84 TYR A C 1
ATOM 679 O O . TYR A 1 84 ? 1.906 2.290 -2.976 1.00 93.56 84 TYR A O 1
ATOM 687 N N . ILE A 1 85 ? 3.600 2.713 -4.390 1.00 92.69 85 ILE A N 1
ATOM 688 C CA . ILE A 1 85 ? 4.510 1.683 -3.885 1.00 92.69 85 ILE A CA 1
ATOM 689 C C . ILE A 1 85 ? 5.812 2.406 -3.587 1.00 92.69 85 ILE A C 1
ATOM 691 O O . ILE A 1 85 ? 6.478 2.828 -4.525 1.00 92.69 85 ILE A O 1
ATOM 695 N N . ALA A 1 86 ? 6.191 2.564 -2.315 1.00 87.81 86 ALA A N 1
ATOM 696 C CA . ALA A 1 86 ? 7.305 3.436 -1.919 1.00 87.81 86 ALA A CA 1
ATOM 697 C C . ALA A 1 86 ? 8.570 3.247 -2.783 1.00 87.81 86 ALA A C 1
ATOM 699 O O . ALA A 1 86 ? 9.152 4.226 -3.247 1.00 87.81 86 ALA A O 1
ATOM 700 N N . TYR A 1 87 ? 8.928 1.994 -3.087 1.00 88.56 87 TYR A N 1
ATOM 701 C CA . TYR A 1 87 ? 10.069 1.643 -3.939 1.00 88.56 87 TYR A CA 1
ATOM 702 C C . TYR A 1 87 ? 9.971 2.144 -5.394 1.00 88.56 87 TYR A C 1
ATOM 704 O O . TYR A 1 87 ? 10.966 2.551 -5.992 1.00 88.56 87 TYR A O 1
ATOM 712 N N . MET A 1 88 ? 8.762 2.140 -5.958 1.00 92.44 88 MET A N 1
ATOM 713 C CA . MET A 1 88 ? 8.481 2.571 -7.331 1.00 92.44 88 MET A CA 1
ATOM 714 C C . MET A 1 88 ? 8.019 4.028 -7.419 1.00 92.44 88 MET A C 1
ATOM 716 O O . MET A 1 88 ? 7.952 4.581 -8.512 1.00 92.44 88 MET A O 1
ATOM 720 N N . SER A 1 89 ? 7.664 4.640 -6.289 1.00 90.19 89 SER A N 1
ATOM 721 C CA . SER A 1 89 ? 7.011 5.947 -6.229 1.00 90.19 89 SER A CA 1
ATOM 722 C C . SER A 1 89 ? 7.934 7.064 -5.768 1.00 90.19 89 SER A C 1
ATOM 724 O O . SER A 1 89 ? 7.752 8.201 -6.203 1.00 90.19 89 SER A O 1
ATOM 726 N N . LEU A 1 90 ? 8.915 6.767 -4.915 1.00 85.06 90 LEU A N 1
ATOM 727 C CA . LEU A 1 90 ? 9.847 7.756 -4.380 1.00 85.06 90 LEU A CA 1
ATOM 728 C C . LEU A 1 90 ? 11.124 7.812 -5.213 1.00 85.06 90 LEU A C 1
ATOM 730 O O . LEU A 1 90 ? 11.718 6.786 -5.542 1.00 85.06 90 LEU A O 1
ATOM 734 N N . SER A 1 91 ? 11.579 9.021 -5.536 1.00 73.31 91 SER A N 1
ATOM 735 C CA . SER A 1 91 ? 12.874 9.195 -6.191 1.00 73.31 91 SER A CA 1
ATOM 736 C C . SER A 1 91 ? 14.012 8.966 -5.193 1.00 73.31 91 SER A C 1
ATOM 738 O O . SER A 1 91 ? 14.387 9.864 -4.443 1.00 73.31 91 SER A O 1
ATOM 740 N N . PHE A 1 92 ? 14.608 7.775 -5.190 1.00 63.28 92 PHE A N 1
ATOM 741 C CA . PHE A 1 92 ? 15.867 7.528 -4.480 1.00 63.28 92 PHE A CA 1
ATOM 742 C C . PHE A 1 92 ? 17.015 8.261 -5.178 1.00 63.28 92 PHE A C 1
ATOM 744 O O . PHE A 1 92 ? 17.172 8.129 -6.390 1.00 63.28 92 PHE A O 1
ATOM 751 N N . ALA A 1 93 ? 17.833 9.030 -4.458 1.00 54.09 93 ALA A N 1
ATOM 752 C CA . ALA A 1 93 ? 19.094 9.461 -5.046 1.00 54.09 93 ALA A CA 1
ATOM 753 C C . ALA A 1 93 ? 19.901 8.191 -5.348 1.00 54.09 93 ALA A C 1
ATOM 755 O O . ALA A 1 93 ? 20.316 7.482 -4.432 1.00 54.09 93 ALA A O 1
ATOM 756 N N . ARG A 1 94 ? 20.119 7.881 -6.635 1.00 47.50 94 ARG A N 1
ATOM 757 C CA . ARG A 1 94 ? 21.288 7.078 -7.005 1.00 47.50 94 ARG A CA 1
ATOM 758 C C . ARG A 1 94 ? 22.454 7.814 -6.369 1.00 47.50 94 ARG A C 1
ATOM 760 O O . ARG A 1 94 ? 22.525 9.028 -6.542 1.00 47.50 94 ARG A O 1
ATOM 767 N N . ASP A 1 95 ? 23.297 7.114 -5.622 1.00 41.12 95 ASP A N 1
ATOM 768 C CA . ASP A 1 95 ? 24.581 7.629 -5.160 1.00 41.12 95 ASP A CA 1
ATOM 769 C C . ASP A 1 95 ? 25.336 8.165 -6.390 1.00 41.12 95 ASP A C 1
ATOM 771 O O . ASP A 1 95 ? 26.025 7.434 -7.102 1.00 41.12 95 ASP A O 1
ATOM 775 N N . GLN A 1 96 ? 25.093 9.429 -6.742 1.00 33.25 96 GLN A N 1
ATOM 776 C CA . GLN A 1 96 ? 25.911 10.159 -7.682 1.00 33.25 96 GLN A CA 1
ATOM 777 C C . GLN A 1 96 ? 27.177 10.371 -6.890 1.00 33.25 96 GLN A C 1
ATOM 779 O O . GLN A 1 96 ? 27.153 11.162 -5.954 1.00 33.25 96 GLN A O 1
ATOM 784 N N . GLY A 1 97 ? 28.216 9.601 -7.216 1.00 33.12 97 GLY A N 1
ATOM 785 C CA . GLY A 1 97 ? 29.494 9.560 -6.515 1.00 33.12 97 GLY A CA 1
ATOM 786 C C . GLY A 1 97 ? 30.130 10.936 -6.336 1.00 33.12 97 GLY A C 1
ATOM 787 O O . GLY A 1 97 ? 31.076 11.301 -7.026 1.00 33.12 97 GLY A O 1
ATOM 788 N N . GLN A 1 98 ? 29.631 11.690 -5.367 1.00 28.45 98 GLN A N 1
ATOM 789 C CA . GLN A 1 98 ? 30.194 12.924 -4.878 1.00 28.45 98 GLN A CA 1
ATOM 790 C C . GLN A 1 98 ? 30.575 12.676 -3.434 1.00 28.45 98 GLN A C 1
ATOM 792 O O . GLN A 1 98 ? 29.816 12.905 -2.494 1.00 28.45 98 GLN A O 1
ATOM 797 N N . ASN A 1 99 ? 31.810 12.194 -3.306 1.00 36.56 99 ASN A N 1
ATOM 798 C CA . ASN A 1 99 ? 32.707 12.481 -2.201 1.00 36.56 99 ASN A CA 1
ATOM 799 C C . ASN A 1 99 ? 32.295 13.756 -1.449 1.00 36.56 99 ASN A C 1
ATOM 801 O O . ASN A 1 99 ? 32.677 14.866 -1.819 1.00 36.56 99 ASN A O 1
ATOM 805 N N . LYS A 1 100 ? 31.612 13.593 -0.318 1.00 30.16 100 LYS A N 1
ATOM 806 C CA . LYS A 1 100 ? 31.839 14.478 0.818 1.00 30.16 100 LYS A CA 1
ATOM 807 C C . LYS A 1 100 ? 32.830 13.777 1.722 1.00 30.16 100 LYS A C 1
ATOM 809 O O . LYS A 1 100 ? 32.470 13.067 2.654 1.00 30.16 100 LYS A O 1
ATOM 814 N N . HIS A 1 101 ? 34.105 14.018 1.420 1.00 33.94 101 HIS A N 1
ATOM 815 C CA . HIS A 1 101 ? 35.152 14.017 2.426 1.00 33.94 101 HIS A CA 1
ATOM 816 C C . HIS A 1 101 ? 34.634 14.766 3.657 1.00 33.94 101 HIS A C 1
ATOM 818 O O . HIS A 1 101 ? 34.537 15.992 3.661 1.00 33.94 101 HIS A O 1
ATOM 824 N N . ARG A 1 102 ? 34.300 14.025 4.709 1.00 29.02 102 ARG A N 1
ATOM 825 C CA . ARG A 1 102 ? 34.264 14.567 6.057 1.00 29.02 102 ARG A CA 1
ATOM 826 C C . ARG A 1 102 ? 35.335 13.836 6.841 1.00 29.02 102 ARG A C 1
ATOM 828 O O . ARG A 1 102 ? 35.168 12.697 7.259 1.00 29.02 102 ARG A O 1
ATOM 835 N N . SER A 1 103 ? 36.477 14.508 6.929 1.00 33.84 103 SER A N 1
ATOM 836 C CA . SER A 1 103 ? 37.611 14.145 7.760 1.00 33.84 103 SER A CA 1
ATOM 837 C C . SER A 1 103 ? 37.160 13.773 9.168 1.00 33.84 103 SER A C 1
ATOM 839 O O . SER A 1 103 ? 36.615 14.605 9.887 1.00 33.84 103 SER A O 1
ATOM 841 N N . ALA A 1 104 ? 37.493 12.560 9.585 1.00 27.83 104 ALA A N 1
ATOM 842 C CA . ALA A 1 104 ? 37.891 12.292 10.953 1.00 27.83 104 ALA A CA 1
ATOM 843 C C . ALA A 1 104 ? 39.019 11.264 10.890 1.00 27.83 104 ALA A C 1
ATOM 845 O O . ALA A 1 104 ? 38.823 10.096 10.566 1.00 27.83 104 ALA A O 1
ATOM 846 N N . ALA A 1 105 ? 40.230 11.762 11.108 1.00 29.58 105 ALA A N 1
ATOM 847 C CA . ALA A 1 105 ? 41.430 10.967 11.226 1.00 29.58 105 ALA A CA 1
ATOM 848 C C . ALA A 1 105 ? 41.279 9.930 12.345 1.00 29.58 105 ALA A C 1
ATOM 850 O O . ALA A 1 105 ? 40.875 10.264 13.456 1.00 29.58 105 ALA A O 1
ATOM 851 N N . THR A 1 106 ? 41.706 8.698 12.089 1.00 31.52 106 THR A N 1
ATOM 852 C CA . THR A 1 106 ? 42.533 7.955 13.046 1.00 31.52 106 THR A CA 1
ATOM 853 C C . THR A 1 106 ? 43.279 6.844 12.318 1.00 31.52 106 THR A C 1
ATOM 855 O O . THR A 1 106 ? 42.706 5.957 11.697 1.00 31.52 106 THR A O 1
ATOM 858 N N . HIS A 1 107 ? 44.604 6.952 12.370 1.00 31.69 107 HIS A N 1
ATOM 859 C CA . HIS A 1 107 ? 45.567 5.948 11.946 1.00 31.69 107 HIS A CA 1
ATOM 860 C C . HIS A 1 107 ? 45.278 4.569 12.559 1.00 31.69 107 HIS A C 1
ATOM 862 O O . HIS A 1 107 ? 45.110 4.476 13.774 1.00 31.69 107 HIS A O 1
ATOM 868 N N . ARG A 1 108 ? 45.426 3.499 11.767 1.00 28.42 108 ARG A N 1
ATOM 869 C CA . ARG A 1 108 ? 46.503 2.505 11.953 1.00 28.42 108 ARG A CA 1
ATOM 870 C C . ARG A 1 108 ? 46.577 1.514 10.790 1.00 28.42 108 ARG A C 1
ATOM 872 O O . ARG A 1 108 ? 45.578 1.041 10.270 1.00 28.42 108 ARG A O 1
ATOM 879 N N . SER A 1 109 ? 47.820 1.255 10.411 1.00 28.86 109 SER A N 1
ATOM 880 C CA . SER A 1 109 ? 48.326 0.342 9.390 1.00 28.86 109 SER A CA 1
ATOM 881 C C . SER A 1 109 ? 48.119 -1.138 9.724 1.00 28.86 109 SER A C 1
ATOM 883 O O . SER A 1 109 ? 48.280 -1.525 10.880 1.00 28.86 109 SER A O 1
ATOM 885 N N . GLY A 1 110 ? 47.937 -1.970 8.696 1.00 26.45 110 GLY A N 1
ATOM 886 C CA . GLY A 1 110 ? 48.095 -3.425 8.776 1.00 26.45 110 GLY A CA 1
ATOM 887 C C . GLY A 1 110 ? 47.697 -4.112 7.468 1.00 26.45 110 GLY A C 1
ATOM 888 O O . GLY A 1 110 ? 46.597 -3.920 6.975 1.00 26.45 110 GLY A O 1
ATOM 889 N N . THR A 1 111 ? 48.631 -4.852 6.885 1.00 29.97 111 THR A N 1
ATOM 890 C CA . THR A 1 111 ? 48.658 -5.429 5.531 1.00 29.97 111 THR A CA 1
ATOM 891 C C . THR A 1 111 ? 47.937 -6.780 5.366 1.00 29.97 111 THR A C 1
ATOM 893 O O . THR A 1 111 ? 48.083 -7.643 6.226 1.00 29.97 111 THR A O 1
ATOM 896 N N . SER A 1 112 ? 47.388 -6.999 4.151 1.00 26.27 112 SER A N 1
ATOM 897 C CA . SER A 1 112 ? 47.084 -8.282 3.450 1.00 26.27 112 SER A CA 1
ATOM 898 C C . SER A 1 112 ? 45.740 -8.992 3.739 1.00 26.27 112 SER A C 1
ATOM 900 O O . SER A 1 112 ? 45.243 -8.861 4.853 1.00 26.27 112 SER A O 1
ATOM 902 N N . PRO A 1 113 ? 45.185 -9.841 2.832 1.00 31.30 113 PRO A N 1
ATOM 903 C CA . PRO A 1 113 ? 45.362 -9.994 1.377 1.00 31.30 113 PRO A CA 1
ATOM 904 C C . PRO A 1 113 ? 44.087 -9.611 0.575 1.00 31.30 113 PRO A C 1
ATOM 906 O O . PRO A 1 113 ? 43.025 -9.364 1.138 1.00 31.30 113 PRO A O 1
ATOM 909 N N . ALA A 1 114 ? 44.207 -9.532 -0.755 1.00 33.19 114 ALA A N 1
ATOM 910 C CA . ALA A 1 114 ? 43.167 -9.066 -1.679 1.00 33.19 114 ALA A CA 1
ATOM 911 C C . ALA A 1 114 ? 41.816 -9.804 -1.523 1.00 33.19 114 ALA A C 1
ATOM 913 O O . ALA A 1 114 ? 41.794 -11.036 -1.607 1.00 33.19 114 ALA A O 1
ATOM 914 N N . PRO A 1 115 ? 40.687 -9.088 -1.347 1.00 32.06 115 PRO A N 1
ATOM 915 C CA . PRO A 1 115 ? 39.382 -9.718 -1.335 1.00 32.06 115 PRO A CA 1
ATOM 916 C C . PRO A 1 115 ? 38.924 -10.001 -2.768 1.00 32.06 115 PRO A C 1
ATOM 918 O O . PRO A 1 115 ? 39.117 -9.202 -3.685 1.00 32.06 115 PRO A O 1
ATOM 921 N N . VAL A 1 116 ? 38.300 -11.167 -2.926 1.00 32.31 116 VAL A N 1
ATOM 922 C CA . VAL A 1 116 ? 37.421 -11.538 -4.039 1.00 32.31 116 VAL A CA 1
ATOM 923 C C . VAL A 1 116 ? 36.579 -10.322 -4.432 1.00 32.31 116 VAL A C 1
ATOM 925 O O . VAL A 1 116 ? 35.998 -9.692 -3.550 1.00 32.31 116 VAL A O 1
ATOM 928 N N . GLN A 1 117 ? 36.546 -9.980 -5.726 1.00 30.16 117 GLN A N 1
ATOM 929 C CA . GLN A 1 117 ? 35.720 -8.900 -6.274 1.00 30.16 117 GLN A CA 1
ATOM 930 C C . GLN A 1 117 ? 34.252 -9.136 -5.896 1.00 30.16 117 GLN A C 1
ATOM 932 O O . GLN A 1 117 ? 33.521 -9.847 -6.582 1.00 30.16 117 GLN A O 1
ATOM 937 N N . ALA A 1 118 ? 33.843 -8.561 -4.769 1.00 30.39 118 ALA A N 1
ATOM 938 C CA . ALA A 1 118 ? 32.454 -8.381 -4.420 1.00 30.39 118 ALA A CA 1
ATOM 939 C C . ALA A 1 118 ? 31.875 -7.406 -5.445 1.00 30.39 118 ALA A C 1
ATOM 941 O O . ALA A 1 118 ? 32.415 -6.319 -5.647 1.00 30.39 118 ALA A O 1
ATOM 942 N N . ASP A 1 119 ? 30.820 -7.834 -6.127 1.00 33.06 119 ASP A N 1
ATOM 943 C CA . ASP A 1 119 ? 30.054 -7.012 -7.053 1.00 33.06 119 ASP A CA 1
ATOM 944 C C . ASP A 1 119 ? 29.641 -5.709 -6.337 1.00 33.06 119 ASP A C 1
ATOM 946 O O . ASP A 1 119 ? 28.821 -5.718 -5.418 1.00 33.06 119 ASP A O 1
ATOM 950 N N . GLU A 1 120 ? 30.237 -4.578 -6.730 1.00 34.47 120 GLU A N 1
ATOM 951 C CA . GLU A 1 120 ? 30.018 -3.228 -6.172 1.00 34.47 120 GLU A CA 1
ATOM 952 C C . GLU A 1 120 ? 28.566 -2.716 -6.335 1.00 34.47 120 GLU A C 1
ATOM 954 O O . GLU A 1 120 ? 28.255 -1.565 -6.019 1.00 34.47 120 GLU A O 1
ATOM 959 N N . ARG A 1 121 ? 27.646 -3.556 -6.823 1.00 38.94 121 ARG A N 1
ATOM 960 C CA . ARG A 1 121 ? 26.239 -3.228 -7.088 1.00 38.94 121 ARG A CA 1
ATOM 961 C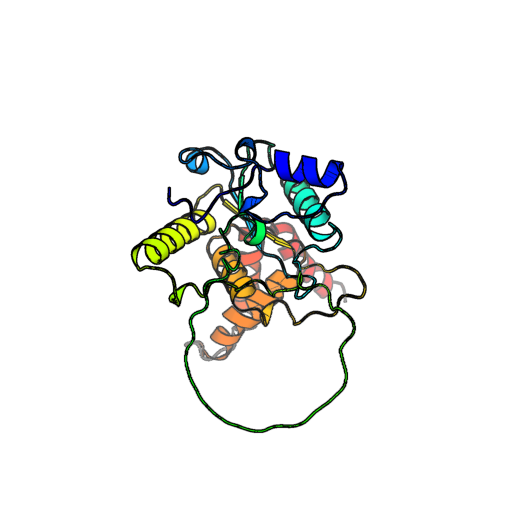 C . ARG A 1 121 ? 25.304 -3.341 -5.885 1.00 38.94 121 ARG A C 1
ATOM 963 O O . ARG A 1 121 ? 24.155 -2.927 -6.001 1.00 38.94 121 ARG A O 1
ATOM 970 N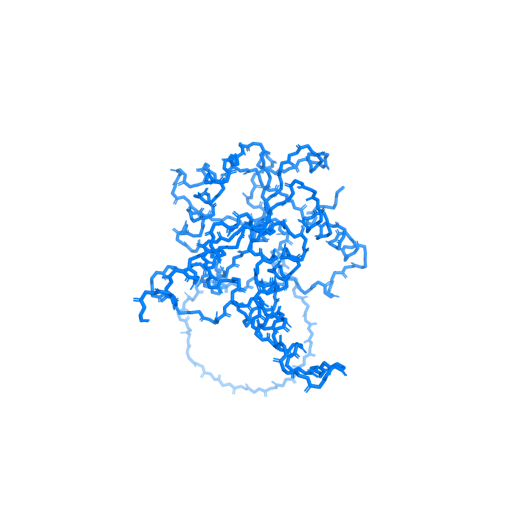 N . ALA A 1 122 ? 25.765 -3.820 -4.733 1.00 35.56 122 ALA A N 1
ATOM 971 C CA . ALA A 1 122 ? 24.953 -3.894 -3.516 1.00 35.56 122 ALA A CA 1
ATOM 972 C C . ALA A 1 122 ? 25.228 -2.714 -2.563 1.00 35.56 122 ALA A C 1
ATOM 974 O O . ALA A 1 122 ? 25.601 -2.896 -1.405 1.00 35.56 122 ALA A O 1
ATOM 975 N N . LYS A 1 123 ? 25.055 -1.474 -3.038 1.00 40.06 123 LYS A N 1
ATOM 976 C CA . LYS A 1 123 ? 24.928 -0.327 -2.128 1.00 40.06 123 LYS A CA 1
ATOM 977 C C . LYS A 1 123 ? 23.499 -0.312 -1.598 1.00 40.06 123 LYS A C 1
ATOM 979 O O . LYS A 1 123 ? 22.560 -0.112 -2.365 1.00 40.06 123 LYS A O 1
ATOM 984 N N . VAL A 1 124 ? 23.356 -0.567 -0.297 1.00 39.81 124 VAL A N 1
ATOM 985 C CA . VAL A 1 124 ? 22.089 -0.484 0.442 1.00 39.81 124 VAL A CA 1
ATOM 986 C C . VAL A 1 124 ? 21.390 0.831 0.074 1.00 39.81 124 VAL A C 1
ATOM 988 O O . VAL A 1 124 ? 22.032 1.884 0.131 1.00 39.81 124 VAL A O 1
ATOM 991 N N . PRO A 1 125 ? 20.111 0.808 -0.330 1.00 44.62 125 PRO A N 1
ATOM 992 C CA . PRO A 1 125 ? 19.404 2.032 -0.655 1.00 44.62 125 PRO A CA 1
ATOM 993 C C . PRO A 1 125 ? 19.334 2.907 0.594 1.00 44.62 125 PRO A C 1
ATOM 995 O O . PRO A 1 125 ? 18.838 2.486 1.640 1.00 44.62 125 PRO A O 1
ATOM 998 N N . VAL A 1 126 ? 19.844 4.133 0.473 1.00 43.19 126 VAL A N 1
ATOM 999 C CA . VAL A 1 126 ? 19.611 5.191 1.453 1.00 43.19 126 VAL A CA 1
ATOM 1000 C C . VAL A 1 126 ? 18.101 5.404 1.490 1.00 43.19 126 VAL A C 1
ATOM 1002 O O . VAL A 1 126 ? 17.510 5.967 0.567 1.00 43.19 126 VAL A O 1
ATOM 1005 N N . VAL A 1 127 ? 17.458 4.882 2.532 1.00 45.75 127 VAL A N 1
ATOM 1006 C CA . VAL A 1 127 ? 16.116 5.310 2.909 1.00 45.75 127 VAL A CA 1
ATOM 1007 C C . VAL A 1 127 ? 16.258 6.795 3.207 1.00 45.75 127 VAL A C 1
ATOM 1009 O O . VAL A 1 127 ? 16.989 7.156 4.124 1.00 45.75 127 VAL A O 1
ATOM 1012 N N . TRP A 1 128 ? 15.638 7.648 2.392 1.00 50.91 128 TRP A N 1
ATOM 1013 C CA . TRP A 1 128 ? 15.578 9.074 2.687 1.00 50.91 128 TRP A CA 1
ATOM 1014 C C . TRP A 1 128 ? 14.983 9.236 4.081 1.00 50.91 128 TRP A C 1
ATOM 1016 O O . TRP A 1 128 ? 13.829 8.860 4.305 1.00 50.91 128 TRP A O 1
ATOM 1026 N N . ASP A 1 129 ? 15.757 9.783 5.013 1.00 55.28 129 ASP A N 1
ATOM 1027 C CA . ASP A 1 129 ? 15.159 10.315 6.222 1.00 55.28 129 ASP A CA 1
ATOM 1028 C C . ASP A 1 129 ? 14.347 11.539 5.792 1.00 55.28 129 ASP A C 1
ATOM 1030 O O . ASP A 1 129 ? 14.880 12.494 5.223 1.00 55.28 129 ASP A O 1
ATOM 1034 N N . VAL A 1 130 ? 13.033 11.503 6.015 1.00 55.88 130 VAL A N 1
ATOM 1035 C CA . VAL A 1 130 ? 12.137 12.633 5.726 1.00 55.88 130 VAL A CA 1
ATOM 1036 C C . VAL A 1 130 ? 12.644 13.903 6.426 1.00 55.88 130 VAL A C 1
ATOM 1038 O O . VAL A 1 130 ? 12.450 15.005 5.909 1.00 55.88 130 VAL A O 1
ATOM 1041 N N . ALA A 1 131 ? 13.356 13.763 7.552 1.00 57.72 131 ALA A N 1
ATOM 1042 C CA . ALA A 1 131 ? 13.989 14.870 8.260 1.00 57.72 131 ALA A CA 1
ATOM 1043 C C . ALA A 1 131 ? 15.095 15.580 7.453 1.00 57.72 131 ALA A C 1
ATOM 1045 O O . ALA A 1 131 ? 15.374 16.748 7.716 1.00 57.72 131 ALA A O 1
ATOM 1046 N N . GLU A 1 132 ? 15.696 14.919 6.460 1.00 66.62 132 GLU A N 1
ATOM 1047 C CA . GLU A 1 132 ? 16.737 15.486 5.592 1.00 66.62 132 GLU A CA 1
ATOM 1048 C C . GLU A 1 132 ? 16.174 16.193 4.346 1.00 66.62 132 GLU A C 1
ATOM 1050 O O . GLU A 1 132 ? 16.921 16.841 3.607 1.00 66.62 132 GLU A O 1
ATOM 1055 N N . LEU A 1 133 ? 14.861 16.104 4.104 1.00 70.12 133 LEU A N 1
ATOM 1056 C CA . LEU A 1 133 ? 14.206 16.825 3.014 1.00 70.12 133 LEU A CA 1
ATOM 1057 C C . LEU A 1 133 ? 14.194 18.336 3.267 1.00 70.12 133 LEU A C 1
ATOM 1059 O O . LEU A 1 133 ? 14.129 18.805 4.405 1.00 70.12 133 LEU A O 1
ATOM 1063 N N . THR A 1 134 ? 14.180 19.112 2.182 1.00 80.50 134 THR A N 1
ATOM 1064 C CA . THR A 1 134 ? 13.919 20.551 2.282 1.00 80.50 134 THR A CA 1
ATOM 1065 C C . THR A 1 134 ? 12.535 20.787 2.905 1.00 80.50 134 THR A C 1
ATOM 1067 O O . THR A 1 134 ? 11.637 19.965 2.706 1.00 80.50 134 THR A O 1
ATOM 1070 N N . PRO A 1 135 ? 12.299 21.905 3.617 1.00 82.69 135 PRO A N 1
ATOM 1071 C CA . PRO A 1 135 ? 10.975 22.202 4.173 1.00 82.69 135 PRO A CA 1
ATOM 1072 C C . PRO A 1 135 ? 9.855 22.167 3.122 1.00 82.69 135 PRO A C 1
ATOM 1074 O O . PRO A 1 135 ? 8.744 21.720 3.401 1.00 82.69 135 PRO A O 1
ATOM 1077 N N . GLU A 1 136 ? 10.160 22.585 1.891 1.00 81.38 136 GLU A N 1
ATOM 1078 C CA . GLU A 1 136 ? 9.230 22.517 0.765 1.00 81.38 136 GLU A CA 1
ATOM 1079 C C . GLU A 1 136 ? 8.886 21.061 0.409 1.00 81.38 136 GLU A C 1
ATOM 1081 O O . GLU A 1 136 ? 7.713 20.712 0.261 1.00 81.38 136 GLU A O 1
ATOM 1086 N N . ASP A 1 137 ? 9.889 20.188 0.313 1.00 77.69 137 ASP A N 1
ATOM 1087 C CA . ASP A 1 137 ? 9.691 18.767 0.020 1.00 77.69 137 ASP A CA 1
ATOM 1088 C C . ASP A 1 137 ? 9.005 18.019 1.169 1.00 77.69 137 ASP A C 1
ATOM 1090 O O . ASP A 1 137 ? 8.153 17.170 0.908 1.00 77.69 137 ASP A O 1
ATOM 1094 N N . GLN A 1 138 ? 9.274 18.381 2.428 1.00 77.31 138 GLN A N 1
ATOM 1095 C CA . GLN A 1 138 ? 8.535 17.874 3.592 1.00 77.31 138 GLN A CA 1
ATOM 1096 C C . GLN A 1 138 ? 7.054 18.261 3.530 1.00 77.31 138 GLN A C 1
ATOM 109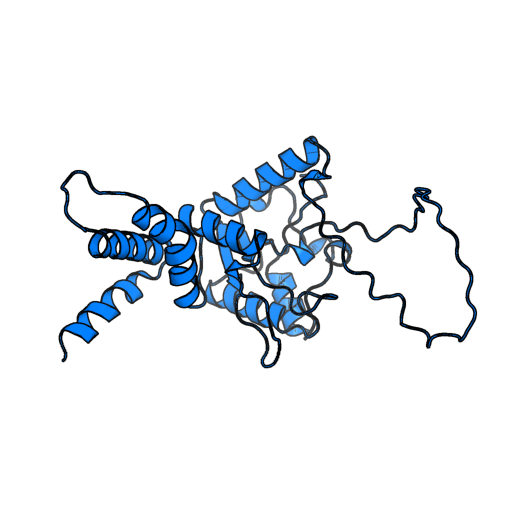8 O O . GLN A 1 138 ? 6.179 17.425 3.775 1.00 77.31 138 GLN A O 1
ATOM 1103 N N . GLN A 1 139 ? 6.752 19.511 3.164 1.00 81.56 139 GLN A N 1
ATOM 1104 C CA . GLN A 1 139 ? 5.377 19.977 2.995 1.00 81.56 139 GLN A CA 1
ATOM 1105 C C . GLN A 1 139 ? 4.670 19.222 1.861 1.00 81.56 139 GLN A C 1
ATOM 1107 O O . GLN A 1 139 ? 3.531 18.778 2.026 1.00 81.56 139 GLN A O 1
ATOM 1112 N N . LYS A 1 140 ? 5.350 19.024 0.726 1.00 79.62 140 LYS A N 1
ATOM 1113 C CA . LYS A 1 140 ? 4.835 18.247 -0.413 1.00 79.62 140 LYS A CA 1
ATOM 1114 C C . LYS A 1 140 ? 4.580 16.789 -0.039 1.00 79.62 140 LYS A C 1
ATOM 1116 O O . LYS A 1 140 ? 3.506 16.270 -0.336 1.00 79.62 140 LYS A O 1
ATOM 1121 N N . PHE A 1 141 ? 5.528 16.148 0.643 1.00 79.81 141 PHE A N 1
ATOM 1122 C CA . PHE A 1 141 ? 5.379 14.781 1.136 1.00 79.81 141 PHE A CA 1
ATOM 1123 C C . PHE A 1 141 ? 4.195 14.667 2.100 1.00 79.81 141 PHE A C 1
ATOM 1125 O O . PHE A 1 141 ? 3.350 13.794 1.932 1.00 79.81 141 PHE A O 1
ATOM 1132 N N . SER A 1 142 ? 4.070 15.600 3.047 1.00 80.06 142 SER A N 1
ATOM 1133 C CA . SER A 1 142 ? 2.960 15.626 4.009 1.00 80.06 142 SER A CA 1
ATOM 1134 C C . SER A 1 142 ? 1.603 15.817 3.323 1.00 80.06 142 SER A C 1
ATOM 1136 O O . SER A 1 142 ? 0.635 15.128 3.642 1.00 80.06 142 SER A O 1
ATOM 1138 N N . SER A 1 143 ? 1.522 16.717 2.339 1.00 82.81 143 SER A N 1
ATOM 1139 C CA . SER A 1 143 ? 0.308 16.931 1.539 1.00 82.81 143 SER A CA 1
ATOM 1140 C C . SER A 1 143 ? -0.088 15.678 0.751 1.00 82.81 143 SER A C 1
ATOM 1142 O O . SER A 1 143 ? -1.267 15.313 0.703 1.00 82.81 143 SER A O 1
ATOM 1144 N N . PHE A 1 144 ? 0.893 14.978 0.184 1.00 83.31 144 PHE A N 1
ATOM 1145 C CA . PHE A 1 144 ? 0.664 13.724 -0.519 1.00 83.31 144 PHE A CA 1
ATOM 1146 C C . PHE A 1 144 ? 0.240 12.591 0.427 1.00 83.31 144 PHE A C 1
ATOM 1148 O O . PHE A 1 144 ? -0.736 11.900 0.145 1.00 83.31 144 PHE A O 1
ATOM 1155 N N . ALA A 1 145 ? 0.900 12.438 1.578 1.00 79.31 145 ALA A N 1
ATOM 1156 C CA . ALA A 1 145 ? 0.531 11.452 2.593 1.00 79.31 145 ALA A CA 1
ATOM 1157 C C . ALA A 1 145 ? -0.909 11.664 3.093 1.00 79.31 145 ALA A C 1
ATOM 1159 O O . ALA A 1 145 ? -1.665 10.700 3.230 1.00 79.31 145 ALA A O 1
ATOM 1160 N N . ASN A 1 146 ? -1.328 12.922 3.272 1.00 80.31 146 ASN A N 1
ATOM 1161 C CA . ASN A 1 146 ? -2.720 13.262 3.571 1.00 80.31 146 ASN A CA 1
ATOM 1162 C C . ASN A 1 146 ? -3.670 12.847 2.441 1.00 80.31 146 ASN A C 1
ATOM 1164 O O . ASN A 1 146 ? -4.742 12.320 2.719 1.00 80.31 146 ASN A O 1
ATOM 1168 N N . THR A 1 147 ? -3.278 13.038 1.179 1.00 82.81 147 THR A N 1
ATOM 1169 C CA . THR A 1 147 ? -4.078 12.603 0.024 1.00 82.81 147 THR A CA 1
ATOM 1170 C C . THR A 1 147 ? -4.236 11.082 0.015 1.00 82.81 147 THR A C 1
ATOM 1172 O O . THR A 1 147 ? -5.357 10.589 -0.039 1.00 82.81 147 THR A O 1
ATOM 1175 N N . LEU A 1 148 ? -3.150 10.320 0.159 1.00 80.62 148 LEU A N 1
ATOM 1176 C CA . LEU A 1 148 ? -3.235 8.858 0.232 1.00 80.62 148 LEU A CA 1
ATOM 1177 C C . LEU A 1 148 ? -4.044 8.366 1.433 1.00 80.62 148 LEU A C 1
ATOM 1179 O O . LEU A 1 148 ? -4.771 7.386 1.313 1.00 80.62 148 LEU A O 1
ATOM 1183 N N . SER A 1 149 ? -3.939 9.024 2.584 1.00 73.75 149 SER A N 1
ATOM 1184 C CA . SER A 1 149 ? -4.604 8.542 3.797 1.00 73.75 149 SER A CA 1
ATOM 1185 C C . SER A 1 149 ? -6.083 8.916 3.833 1.00 73.75 149 SER A C 1
ATOM 1187 O O . SER A 1 149 ? -6.899 8.112 4.263 1.00 73.75 149 SER A O 1
ATOM 1189 N N . MET A 1 150 ? -6.439 10.122 3.380 1.00 77.06 150 MET A N 1
ATOM 1190 C CA . MET A 1 150 ? -7.761 10.716 3.618 1.00 77.06 150 MET A CA 1
ATOM 1191 C C . MET A 1 150 ? -8.634 10.834 2.367 1.00 77.06 150 MET A C 1
ATOM 1193 O O . MET A 1 150 ? -9.808 11.189 2.481 1.00 77.06 150 MET A O 1
ATOM 1197 N N . HIS A 1 151 ? -8.105 10.578 1.167 1.00 81.75 151 HIS A N 1
ATOM 1198 C CA . HIS A 1 151 ? -8.918 10.693 -0.039 1.00 81.75 151 HIS A CA 1
ATOM 1199 C C . HIS A 1 151 ? -10.024 9.617 -0.049 1.00 81.75 151 HIS A C 1
ATOM 1201 O O . HIS A 1 151 ? -9.721 8.439 0.151 1.00 81.75 151 HIS A O 1
ATOM 1207 N N . PRO A 1 152 ? -11.298 9.958 -0.340 1.00 79.25 152 PRO A N 1
ATOM 1208 C CA . PRO A 1 152 ? -12.420 9.011 -0.240 1.00 79.25 152 PRO A CA 1
ATOM 1209 C C . PRO A 1 152 ? -12.271 7.755 -1.113 1.00 79.25 152 PRO A C 1
ATOM 1211 O O . PRO A 1 152 ? -12.775 6.676 -0.785 1.00 79.25 152 PRO A O 1
ATOM 1214 N N . ARG A 1 153 ? -11.562 7.902 -2.238 1.00 83.44 153 ARG A N 1
ATOM 1215 C CA . ARG A 1 153 ? -11.272 6.829 -3.201 1.00 83.44 153 ARG A CA 1
ATOM 1216 C C . ARG A 1 153 ? -9.933 6.132 -2.944 1.00 83.44 153 ARG A C 1
ATOM 1218 O O . ARG A 1 153 ? -9.513 5.334 -3.776 1.00 83.44 153 ARG A O 1
ATOM 1225 N N . SER A 1 154 ? -9.248 6.466 -1.852 1.00 86.62 154 SER A N 1
ATOM 1226 C CA . SER A 1 154 ? -8.000 5.812 -1.479 1.00 86.62 154 SER A CA 1
ATOM 1227 C C . SER A 1 154 ? -8.255 4.547 -0.674 1.00 86.62 154 SER A C 1
ATOM 1229 O O . SER A 1 154 ? -9.173 4.488 0.152 1.00 86.62 154 SER A O 1
ATOM 1231 N N . ARG A 1 155 ? -7.443 3.528 -0.924 1.00 85.88 155 ARG A N 1
ATOM 1232 C CA . ARG A 1 155 ? -7.395 2.284 -0.172 1.00 85.88 155 ARG A CA 1
ATOM 1233 C C . ARG A 1 155 ? -5.953 1.945 0.161 1.00 85.88 155 ARG A C 1
ATOM 1235 O O . ARG A 1 155 ? -5.084 2.062 -0.695 1.00 85.88 155 ARG A O 1
ATOM 1242 N N . THR A 1 156 ? -5.703 1.476 1.375 1.00 86.19 156 THR A N 1
ATOM 1243 C CA . THR A 1 156 ? -4.378 0.992 1.768 1.00 86.19 156 THR A CA 1
ATOM 1244 C C . THR A 1 156 ? -4.366 -0.524 1.760 1.00 86.19 156 THR A C 1
ATOM 1246 O O . THR A 1 156 ? -5.053 -1.159 2.556 1.00 86.19 156 THR A O 1
ATOM 1249 N N . VAL A 1 157 ? -3.570 -1.091 0.860 1.00 84.12 157 VAL A N 1
ATOM 1250 C CA . VAL A 1 157 ? -3.324 -2.523 0.723 1.00 84.12 157 VAL A CA 1
ATOM 1251 C C . VAL A 1 157 ? -2.104 -2.880 1.565 1.00 84.12 157 VAL A C 1
ATOM 1253 O O . VAL A 1 157 ? -0.993 -2.425 1.288 1.00 84.12 157 VAL A O 1
ATOM 1256 N N . VAL A 1 158 ? -2.302 -3.706 2.590 1.00 80.44 158 VAL A N 1
ATOM 1257 C CA . VAL A 1 158 ? -1.217 -4.152 3.474 1.00 80.44 158 VAL A CA 1
ATOM 1258 C C . VAL A 1 158 ? -0.783 -5.557 3.086 1.00 80.44 158 VAL A C 1
ATOM 1260 O O . VAL A 1 158 ? -1.408 -6.531 3.487 1.00 80.44 158 VAL A O 1
ATOM 1263 N N . SER A 1 159 ? 0.320 -5.656 2.346 1.00 78.75 159 SER A N 1
ATOM 1264 C CA . SER A 1 159 ? 0.923 -6.925 1.935 1.00 78.75 159 SER A CA 1
ATOM 1265 C C . SER A 1 159 ? 1.933 -7.381 2.996 1.00 78.75 159 SER A C 1
ATOM 1267 O O . SER A 1 159 ? 3.115 -7.026 2.960 1.00 78.75 159 SER A O 1
ATOM 1269 N N . TRP A 1 160 ? 1.448 -8.144 3.981 1.00 74.50 160 TRP A N 1
ATOM 1270 C CA . TRP A 1 160 ? 2.247 -8.609 5.128 1.00 74.50 160 TRP A CA 1
ATOM 1271 C C . TRP A 1 160 ? 2.989 -9.923 4.865 1.00 74.50 160 TRP A C 1
ATOM 1273 O O . TRP A 1 160 ? 4.080 -10.132 5.392 1.00 74.50 160 TRP A O 1
ATOM 1283 N N . GLN A 1 161 ? 2.405 -10.798 4.044 1.00 75.75 161 GLN A N 1
ATOM 1284 C CA . GLN A 1 161 ? 2.927 -12.137 3.795 1.00 75.75 161 GLN A CA 1
ATOM 1285 C C . GLN A 1 161 ? 4.346 -12.073 3.209 1.00 75.75 161 GLN A C 1
ATOM 1287 O O . GLN A 1 161 ? 4.699 -11.136 2.481 1.00 75.75 161 GLN A O 1
ATOM 1292 N N . MET A 1 162 ? 5.148 -13.087 3.522 1.00 80.81 162 MET A N 1
ATOM 1293 C CA . MET A 1 162 ? 6.525 -13.237 3.058 1.00 80.81 162 MET A CA 1
ATOM 1294 C C . MET A 1 162 ? 6.694 -14.565 2.315 1.00 80.81 162 MET A C 1
ATOM 1296 O O . MET A 1 162 ? 5.953 -15.512 2.598 1.00 80.81 162 MET A O 1
ATOM 1300 N N . PRO A 1 163 ? 7.660 -14.663 1.382 1.00 81.56 163 PRO A N 1
ATOM 1301 C CA . PRO A 1 163 ? 8.006 -15.940 0.778 1.00 81.56 163 PRO A CA 1
ATOM 1302 C C . PRO A 1 163 ? 8.431 -16.958 1.852 1.00 81.56 163 PRO A C 1
ATOM 1304 O O . PRO A 1 163 ? 9.055 -16.571 2.848 1.00 81.56 163 PRO A O 1
ATOM 1307 N N . PRO A 1 164 ? 8.141 -18.258 1.663 1.00 79.44 164 PRO A N 1
ATOM 1308 C CA . PRO A 1 164 ? 8.598 -19.300 2.576 1.00 79.44 164 PRO A CA 1
ATOM 1309 C C . PRO A 1 164 ? 10.116 -19.241 2.790 1.00 79.44 164 PRO A C 1
ATOM 1311 O O . PRO A 1 164 ? 10.877 -19.159 1.830 1.00 79.44 164 PRO A O 1
ATOM 1314 N N . GLY A 1 165 ? 10.555 -19.301 4.049 1.00 76.56 165 GLY A N 1
ATOM 1315 C CA . GLY A 1 165 ? 11.977 -19.305 4.410 1.00 76.56 165 GLY A CA 1
ATOM 1316 C C . GLY A 1 165 ? 12.634 -17.926 4.543 1.00 76.56 165 GLY A C 1
ATOM 1317 O O . GLY A 1 165 ? 13.807 -17.868 4.903 1.00 76.56 165 GLY A O 1
ATOM 1318 N N . VAL A 1 166 ? 11.911 -16.823 4.311 1.00 75.31 166 VAL A N 1
ATOM 1319 C CA . VAL A 1 166 ? 12.417 -15.472 4.605 1.00 75.31 166 VAL A CA 1
ATOM 1320 C C . VAL A 1 166 ? 12.067 -15.100 6.043 1.00 75.31 166 VAL A C 1
ATOM 1322 O O . VAL A 1 166 ? 10.915 -14.809 6.363 1.00 75.31 166 VAL A O 1
ATOM 1325 N N . GLU A 1 167 ? 13.071 -15.108 6.917 1.00 63.56 167 GLU A N 1
ATOM 1326 C CA . GLU A 1 167 ? 12.922 -14.696 8.311 1.00 63.56 167 GLU A CA 1
ATOM 1327 C C . GLU A 1 167 ? 12.847 -13.165 8.394 1.00 63.56 167 GLU A C 1
ATOM 1329 O O . GLU A 1 167 ? 13.699 -12.445 7.867 1.00 63.56 167 GLU A O 1
ATOM 1334 N N . THR A 1 168 ? 11.803 -12.636 9.031 1.00 59.81 168 THR A N 1
ATOM 1335 C CA . THR A 1 168 ? 11.596 -11.188 9.126 1.00 59.81 168 THR A CA 1
ATOM 1336 C C . THR A 1 168 ? 11.494 -10.718 10.559 1.00 59.81 168 THR A C 1
ATOM 1338 O O . THR A 1 168 ? 10.833 -11.353 11.374 1.00 59.81 168 THR A O 1
ATOM 1341 N N . ARG A 1 169 ? 12.015 -9.511 10.821 1.00 58.47 169 ARG A N 1
ATOM 1342 C CA . ARG A 1 169 ? 11.512 -8.683 11.927 1.00 58.47 169 ARG A CA 1
ATOM 1343 C C . ARG A 1 169 ? 10.000 -8.535 11.804 1.00 58.47 169 ARG A C 1
ATOM 1345 O O . ARG A 1 169 ? 9.517 -8.284 10.691 1.00 58.47 169 ARG A O 1
ATOM 1352 N N . VAL A 1 170 ? 9.303 -8.661 12.931 1.00 61.47 170 VAL A N 1
ATOM 1353 C CA . VAL A 1 170 ? 7.840 -8.595 13.015 1.00 61.47 170 VAL A CA 1
ATOM 1354 C C . VAL A 1 170 ? 7.368 -7.275 12.393 1.00 61.47 170 VAL A C 1
ATOM 1356 O O . VAL A 1 170 ? 8.006 -6.240 12.581 1.00 61.47 170 VAL A O 1
ATOM 1359 N N . TYR A 1 171 ? 6.285 -7.290 11.607 1.00 60.75 171 TYR A N 1
ATOM 1360 C CA . TYR A 1 171 ? 5.798 -6.116 10.856 1.00 60.75 171 TYR A CA 1
ATOM 1361 C C . TYR A 1 171 ? 5.647 -4.866 11.744 1.00 60.75 171 TYR A C 1
ATOM 1363 O O . TYR A 1 171 ? 6.018 -3.760 11.363 1.00 60.75 171 TYR A O 1
ATOM 1371 N N . GLU A 1 172 ? 5.169 -5.065 12.970 1.00 57.25 172 GLU A N 1
ATOM 1372 C CA . GLU A 1 172 ? 4.981 -4.046 14.008 1.00 57.25 172 GLU A CA 1
ATOM 1373 C C . GLU A 1 172 ? 6.273 -3.419 14.554 1.00 57.25 172 GLU A C 1
ATOM 1375 O O . GLU A 1 172 ? 6.234 -2.341 15.141 1.00 57.25 172 GLU A O 1
ATOM 1380 N N . GLU A 1 173 ? 7.426 -4.051 14.348 1.00 62.62 173 GLU A N 1
ATOM 1381 C CA . GLU A 1 173 ? 8.736 -3.493 14.707 1.00 62.62 173 GLU A CA 1
ATOM 1382 C C . GLU A 1 173 ? 9.275 -2.554 13.617 1.00 62.62 173 GLU A C 1
ATOM 1384 O O . GLU A 1 173 ? 10.344 -1.956 13.760 1.00 62.62 173 GLU A O 1
ATOM 1389 N N . ARG A 1 174 ? 8.537 -2.406 12.509 1.00 66.75 174 ARG A N 1
ATOM 1390 C CA . ARG A 1 174 ? 8.893 -1.549 11.378 1.00 66.75 174 ARG A CA 1
ATOM 1391 C C . ARG A 1 174 ? 8.067 -0.272 11.452 1.00 66.75 174 ARG A C 1
ATOM 1393 O O . ARG A 1 174 ? 6.916 -0.235 11.026 1.00 66.75 174 ARG A O 1
ATOM 1400 N N . GLY A 1 175 ? 8.679 0.782 11.994 1.00 63.12 175 GLY A N 1
ATOM 1401 C CA . GLY A 1 175 ? 7.999 2.038 12.329 1.00 63.12 175 GLY A CA 1
ATOM 1402 C C . GLY A 1 175 ? 7.119 2.607 11.210 1.00 63.12 175 GLY A C 1
ATOM 1403 O O . GLY A 1 175 ? 5.980 2.975 11.476 1.00 63.12 175 GLY A O 1
ATOM 1404 N N . TRP A 1 176 ? 7.598 2.614 9.960 1.00 67.25 176 TRP A N 1
ATOM 1405 C CA . TRP A 1 176 ? 6.829 3.152 8.830 1.00 67.25 176 TRP A CA 1
ATOM 1406 C C . TRP A 1 176 ? 5.630 2.277 8.437 1.00 67.25 176 TRP A C 1
ATOM 1408 O O . TRP A 1 176 ? 4.517 2.770 8.296 1.00 67.25 176 TRP A O 1
ATOM 1418 N N . CYS A 1 177 ? 5.830 0.960 8.357 1.00 68.88 177 CYS A N 1
ATOM 1419 C CA . CYS A 1 177 ? 4.769 -0.005 8.072 1.00 68.88 177 CYS A CA 1
ATOM 1420 C C . CYS A 1 177 ? 3.647 0.040 9.125 1.00 68.88 177 CYS A C 1
ATOM 1422 O O . CYS A 1 177 ? 2.467 -0.062 8.784 1.00 68.88 177 CYS A O 1
ATOM 1424 N N . LEU A 1 178 ? 4.009 0.221 10.401 1.00 67.94 178 LEU A N 1
ATOM 1425 C CA . LEU A 1 178 ? 3.054 0.406 11.492 1.00 67.94 178 LEU A CA 1
ATOM 1426 C C . LEU A 1 178 ? 2.334 1.763 11.403 1.00 67.94 178 LEU A C 1
ATOM 1428 O O . LEU A 1 178 ? 1.135 1.824 11.661 1.00 67.94 178 LEU A O 1
ATOM 1432 N N . ALA A 1 179 ? 3.032 2.838 11.026 1.00 69.19 179 ALA A N 1
ATOM 1433 C CA . ALA A 1 179 ? 2.424 4.157 10.850 1.00 69.19 179 ALA A CA 1
ATOM 1434 C C . ALA A 1 179 ? 1.374 4.160 9.726 1.00 69.19 179 ALA A C 1
ATOM 1436 O O . ALA A 1 179 ? 0.239 4.578 9.965 1.00 69.19 179 ALA A O 1
ATOM 1437 N N . ASP A 1 180 ? 1.713 3.619 8.549 1.00 72.12 180 ASP A N 1
ATOM 1438 C CA . ASP A 1 180 ? 0.785 3.467 7.418 1.00 72.12 180 ASP A CA 1
ATOM 1439 C C . ASP A 1 180 ? -0.452 2.663 7.824 1.00 72.12 180 ASP A C 1
ATOM 1441 O O . ASP A 1 180 ? -1.589 3.038 7.523 1.00 72.12 180 ASP A O 1
ATOM 1445 N N . LEU A 1 181 ? -0.228 1.565 8.550 1.00 72.94 181 LEU A N 1
ATOM 1446 C CA . LEU A 1 181 ? -1.279 0.686 9.035 1.00 72.94 181 LEU A CA 1
ATOM 1447 C C . LEU A 1 181 ? -2.245 1.426 9.974 1.00 72.94 181 LEU A C 1
ATOM 1449 O O . LEU A 1 181 ? -3.459 1.375 9.785 1.00 72.94 181 LEU A O 1
ATOM 1453 N N . VAL A 1 182 ? -1.717 2.136 10.973 1.00 70.56 182 VAL A N 1
ATOM 1454 C CA . VAL A 1 182 ? -2.534 2.857 11.959 1.00 70.56 182 VAL A CA 1
ATOM 1455 C C . VAL A 1 182 ? -3.307 4.001 11.302 1.00 70.56 182 VAL A C 1
ATOM 1457 O O . VAL A 1 182 ? -4.513 4.120 11.521 1.00 70.56 182 VAL A O 1
ATOM 1460 N N . LEU A 1 183 ? -2.654 4.819 10.469 1.00 71.94 183 LEU A N 1
ATOM 1461 C CA . LEU A 1 183 ? -3.303 5.947 9.790 1.00 71.94 183 LEU A CA 1
ATOM 1462 C C . LEU A 1 183 ? -4.437 5.479 8.874 1.00 71.94 183 LEU A C 1
ATOM 1464 O O . LEU A 1 183 ? -5.540 6.025 8.923 1.00 71.94 183 LEU A O 1
ATOM 1468 N N . SER A 1 184 ? -4.195 4.421 8.104 1.00 73.88 184 SER A N 1
ATOM 1469 C CA . SER A 1 184 ? -5.192 3.863 7.186 1.00 73.88 184 SER A CA 1
ATOM 1470 C C . SER A 1 184 ? -6.368 3.219 7.920 1.00 73.88 184 SER A C 1
ATOM 1472 O O . SER A 1 184 ? -7.505 3.270 7.447 1.00 73.88 184 SER A O 1
ATOM 1474 N N . ALA A 1 185 ? -6.121 2.644 9.103 1.00 71.69 185 ALA A N 1
ATOM 1475 C CA . ALA A 1 185 ? -7.168 2.057 9.934 1.00 71.69 185 ALA A CA 1
ATOM 1476 C C . ALA A 1 185 ? -8.109 3.146 10.464 1.00 71.69 185 ALA A C 1
ATOM 1478 O O . ALA A 1 185 ? -9.328 3.010 10.370 1.00 71.69 185 ALA A O 1
ATOM 1479 N N . PHE A 1 186 ? -7.555 4.263 10.950 1.00 69.56 186 PHE A N 1
ATOM 1480 C CA . PHE A 1 186 ? -8.350 5.409 11.403 1.00 69.56 186 PHE A CA 1
ATOM 1481 C C . PHE A 1 186 ? -9.097 6.107 10.266 1.00 69.56 186 PHE A C 1
ATOM 1483 O O . PHE A 1 186 ? -10.237 6.533 10.457 1.00 69.56 186 PHE A O 1
ATOM 1490 N N . ALA A 1 187 ? -8.487 6.197 9.085 1.00 70.25 187 ALA A N 1
ATOM 1491 C CA . ALA A 1 187 ? -9.143 6.757 7.911 1.00 70.25 187 ALA A CA 1
ATOM 1492 C C . ALA A 1 187 ? -10.264 5.856 7.357 1.00 70.25 187 ALA A C 1
ATOM 1494 O O . ALA A 1 187 ? -11.099 6.319 6.581 1.00 70.25 187 ALA A O 1
ATOM 1495 N N . GLY A 1 188 ? -10.319 4.580 7.761 1.00 67.75 188 GLY A N 1
ATOM 1496 C CA . GLY A 1 188 ? -11.265 3.602 7.221 1.00 67.75 188 GLY A CA 1
ATOM 1497 C C . GLY A 1 188 ? -11.003 3.275 5.751 1.00 67.75 188 GLY A C 1
ATOM 1498 O O . GLY A 1 188 ? -11.929 2.977 5.003 1.00 67.75 188 GLY A O 1
ATOM 1499 N N . THR A 1 189 ? -9.745 3.380 5.324 1.00 72.75 189 THR A N 1
ATOM 1500 C CA . THR A 1 189 ? -9.307 3.107 3.949 1.00 72.75 189 THR A CA 1
ATOM 1501 C C . THR A 1 189 ? -8.610 1.753 3.830 1.00 72.75 189 THR A C 1
ATOM 1503 O O . THR A 1 189 ? -8.192 1.362 2.744 1.00 72.75 189 THR A O 1
ATOM 1506 N N . LEU A 1 190 ? -8.469 1.013 4.929 1.00 72.56 190 LEU A N 1
ATOM 1507 C CA . LEU A 1 190 ? -7.635 -0.180 4.982 1.00 72.56 190 LEU A CA 1
ATOM 1508 C C . LEU A 1 190 ? -8.310 -1.408 4.357 1.00 72.56 190 LEU A C 1
ATOM 1510 O O . LEU A 1 190 ? -9.450 -1.735 4.680 1.00 72.56 190 LEU A O 1
ATOM 1514 N N . VAL A 1 191 ? -7.569 -2.104 3.496 1.00 68.06 191 VAL A N 1
ATOM 1515 C CA . VAL A 1 191 ? -7.912 -3.423 2.960 1.00 68.06 191 VAL A CA 1
ATOM 1516 C C . VAL A 1 191 ? -6.912 -4.435 3.515 1.00 68.06 191 VAL A C 1
ATOM 1518 O O . VAL A 1 191 ? -5.709 -4.339 3.256 1.00 68.06 191 VAL A O 1
ATOM 1521 N N . TYR A 1 192 ? -7.413 -5.401 4.287 1.00 66.88 192 TYR A N 1
ATOM 1522 C CA . TYR A 1 192 ? -6.592 -6.432 4.920 1.00 66.88 192 TYR A CA 1
ATOM 1523 C C . TYR A 1 192 ? -6.530 -7.721 4.108 1.00 66.88 192 TYR A C 1
ATOM 1525 O O . TYR A 1 192 ? -7.497 -8.133 3.472 1.00 66.88 192 TYR A O 1
ATOM 1533 N N . ASP A 1 193 ? -5.398 -8.399 4.254 1.00 55.09 193 ASP A N 1
ATOM 1534 C CA . ASP A 1 193 ? -5.162 -9.741 3.728 1.00 55.09 193 ASP A CA 1
ATOM 1535 C C . ASP A 1 193 ? -5.434 -10.848 4.746 1.00 55.09 193 ASP A C 1
ATOM 1537 O O . ASP A 1 193 ? -5.600 -12.003 4.366 1.00 55.09 193 ASP A O 1
ATOM 1541 N N . ASP A 1 194 ? -5.408 -10.508 6.038 1.00 60.22 194 ASP A N 1
ATOM 1542 C CA . ASP A 1 194 ? -5.470 -11.462 7.141 1.00 60.22 194 ASP A CA 1
ATOM 1543 C C . ASP A 1 194 ? -6.003 -10.795 8.423 1.00 60.22 194 ASP A C 1
ATOM 1545 O O . ASP A 1 194 ? -5.752 -9.611 8.679 1.00 60.22 194 ASP A O 1
ATOM 1549 N N . ARG A 1 195 ? -6.729 -11.571 9.237 1.00 58.59 195 ARG A N 1
ATOM 1550 C CA . ARG A 1 195 ? -7.260 -11.177 10.552 1.00 58.59 195 ARG A CA 1
ATOM 1551 C C . ARG A 1 195 ? -6.163 -10.724 11.512 1.00 58.59 195 ARG A C 1
ATOM 1553 O O . ARG A 1 195 ? -6.413 -9.823 12.314 1.00 58.59 195 ARG A O 1
ATOM 1560 N N . GLU A 1 196 ? -4.970 -11.308 11.420 1.00 61.47 196 GLU A N 1
ATOM 1561 C CA . GLU A 1 196 ? -3.867 -11.021 12.348 1.00 61.47 196 GLU A CA 1
ATOM 1562 C C . GLU A 1 196 ? -3.439 -9.545 12.326 1.00 61.47 196 GLU A C 1
ATOM 1564 O O . GLU A 1 196 ? -3.058 -8.986 13.354 1.00 61.47 196 GLU A O 1
ATOM 1569 N N . VAL A 1 197 ? -3.594 -8.857 11.191 1.00 63.72 197 VAL A N 1
ATOM 1570 C CA . VAL A 1 197 ? -3.207 -7.446 11.058 1.00 63.72 197 VAL A CA 1
ATOM 1571 C C . VAL A 1 197 ? -4.123 -6.518 11.871 1.00 63.72 197 VAL A C 1
ATOM 1573 O O . VAL A 1 197 ? -3.661 -5.518 12.426 1.00 63.72 197 VAL A O 1
ATOM 1576 N N . VAL A 1 198 ? -5.412 -6.852 12.006 1.00 67.31 198 VAL A N 1
ATOM 1577 C CA . VAL A 1 198 ? -6.346 -6.084 12.849 1.00 67.31 198 VAL A CA 1
ATOM 1578 C C . VAL A 1 198 ? -5.982 -6.250 14.320 1.00 67.31 198 VAL A C 1
ATOM 1580 O O . VAL A 1 198 ? -5.956 -5.270 15.065 1.00 67.31 198 VAL A O 1
ATOM 1583 N N . ASP A 1 199 ? -5.641 -7.471 14.732 1.00 68.94 199 ASP A N 1
ATOM 1584 C CA . ASP A 1 199 ? -5.223 -7.746 16.105 1.00 68.94 199 ASP A CA 1
ATOM 1585 C C . ASP A 1 199 ? -3.908 -7.024 16.465 1.00 68.94 199 ASP A C 1
ATOM 1587 O O . ASP A 1 199 ? -3.797 -6.525 17.585 1.00 68.94 199 ASP A O 1
ATOM 1591 N N . ILE A 1 200 ? -2.977 -6.829 15.519 1.00 69.12 200 ILE A N 1
ATOM 1592 C CA . ILE A 1 200 ? -1.776 -5.991 15.720 1.00 69.12 200 ILE A CA 1
ATOM 1593 C C . ILE A 1 200 ? -2.152 -4.530 16.027 1.00 69.12 200 ILE A C 1
ATOM 1595 O O . ILE A 1 200 ? -1.679 -3.966 17.020 1.00 69.12 200 ILE A O 1
ATOM 1599 N N . VAL A 1 201 ? -3.019 -3.911 15.211 1.00 68.19 201 VAL A N 1
ATOM 1600 C CA . VAL A 1 201 ? -3.474 -2.515 15.420 1.00 68.19 201 VAL A CA 1
ATOM 1601 C C . VAL A 1 201 ? -4.156 -2.368 16.775 1.00 68.19 201 VAL A C 1
ATOM 1603 O O . VAL A 1 201 ? -3.901 -1.425 17.532 1.00 68.19 201 VAL A O 1
ATOM 1606 N N . LEU A 1 202 ? -5.016 -3.327 17.097 1.00 71.25 202 LEU A N 1
ATOM 1607 C CA . LEU A 1 202 ? -5.737 -3.354 18.355 1.00 71.25 202 LEU A CA 1
ATOM 1608 C C . LEU A 1 202 ? -4.788 -3.464 19.538 1.00 71.25 202 LEU A C 1
ATOM 1610 O O . LEU A 1 202 ? -4.878 -2.658 20.461 1.00 71.25 202 LEU A O 1
ATOM 1614 N N . GLU A 1 203 ? -3.871 -4.424 19.517 1.00 72.38 203 GLU A N 1
ATOM 1615 C CA . GLU A 1 203 ? -3.049 -4.739 20.677 1.00 72.38 203 GLU A CA 1
ATOM 1616 C C . GLU A 1 203 ? -2.010 -3.647 20.964 1.00 72.38 203 GLU A C 1
ATOM 1618 O O . GLU A 1 203 ? -1.827 -3.234 22.118 1.00 72.38 203 GLU A O 1
ATOM 1623 N N . LYS A 1 204 ? -1.361 -3.128 19.915 1.00 67.00 204 LYS A N 1
ATOM 1624 C CA . LYS A 1 204 ? -0.255 -2.168 20.046 1.00 67.00 204 LYS A CA 1
ATOM 1625 C C . LYS A 1 204 ? -0.717 -0.740 20.281 1.00 67.00 204 LYS A C 1
ATOM 1627 O O . LYS A 1 204 ? -0.086 -0.030 21.067 1.00 67.00 204 LYS A O 1
ATOM 1632 N N . SER A 1 205 ? -1.789 -0.319 19.619 1.00 68.56 205 SER A N 1
ATOM 1633 C CA . SER A 1 205 ? -2.249 1.069 19.674 1.00 68.56 205 SER A CA 1
ATOM 1634 C C . SER A 1 205 ? -3.338 1.226 20.727 1.00 68.56 205 SER A C 1
ATOM 1636 O O . SER A 1 205 ? -3.167 1.942 21.716 1.00 68.56 205 SER A O 1
ATOM 1638 N N . PHE A 1 206 ? -4.452 0.519 20.542 1.00 75.00 206 PHE A N 1
ATOM 1639 C CA . PHE A 1 206 ? -5.660 0.755 21.321 1.00 75.00 206 PHE A CA 1
ATOM 1640 C C . PHE A 1 206 ? -5.608 0.097 22.697 1.00 75.00 206 PHE A C 1
ATOM 1642 O O . PHE A 1 206 ? -5.774 0.778 23.703 1.00 75.00 206 PHE A O 1
ATOM 1649 N N . MET A 1 207 ? -5.316 -1.200 22.777 1.00 78.25 207 MET A N 1
ATOM 1650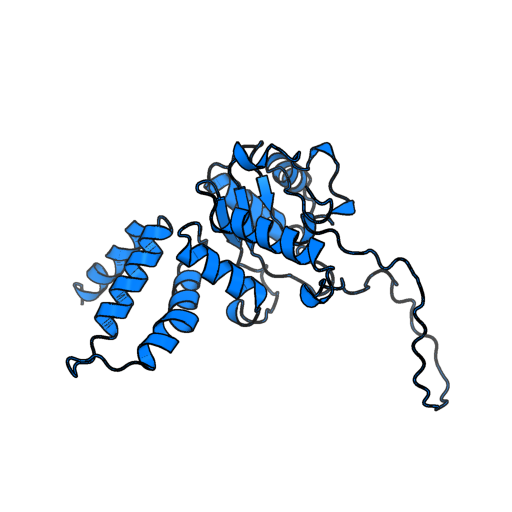 C CA . MET A 1 207 ? -5.349 -1.955 24.031 1.00 78.25 207 MET A CA 1
ATOM 1651 C C . MET A 1 207 ? -4.239 -1.537 24.987 1.00 78.25 207 MET A C 1
ATOM 1653 O O . MET A 1 207 ? -4.440 -1.534 26.201 1.00 78.25 207 MET A O 1
ATOM 1657 N N . ARG A 1 208 ? -3.068 -1.148 24.470 1.00 76.88 208 ARG A N 1
ATOM 1658 C CA . ARG A 1 208 ? -2.012 -0.544 25.291 1.00 76.88 208 ARG A CA 1
ATOM 1659 C C . ARG A 1 208 ? -2.480 0.764 25.932 1.00 76.88 208 ARG A C 1
ATOM 1661 O O . ARG A 1 208 ? -2.289 0.944 27.133 1.00 76.88 208 ARG A O 1
ATOM 1668 N N . ALA A 1 209 ? -3.114 1.649 25.161 1.00 77.25 209 ALA A N 1
ATOM 1669 C CA . ALA A 1 209 ? -3.663 2.892 25.692 1.00 77.25 209 ALA A CA 1
ATOM 1670 C C . ALA A 1 209 ? -4.827 2.618 26.658 1.00 77.25 209 ALA A C 1
ATOM 1672 O O . ALA A 1 209 ? -4.846 3.157 27.760 1.00 77.25 209 ALA A O 1
ATOM 1673 N N . LEU A 1 210 ? -5.749 1.729 26.295 1.00 80.62 210 LEU A N 1
ATOM 1674 C CA . LEU A 1 210 ? -6.924 1.379 27.087 1.00 80.62 210 LEU A CA 1
ATOM 1675 C C . LEU A 1 210 ? -6.543 0.782 28.447 1.00 80.62 210 LEU A C 1
ATOM 1677 O O . LEU A 1 210 ? -7.083 1.201 29.464 1.00 80.62 210 LEU A O 1
ATOM 1681 N N . ARG A 1 211 ? -5.554 -0.123 28.489 1.00 81.12 211 ARG A N 1
ATOM 1682 C CA . ARG A 1 211 ? -5.037 -0.712 29.739 1.00 81.12 211 ARG A CA 1
ATOM 1683 C C . ARG A 1 211 ? -4.367 0.301 30.666 1.00 81.12 211 ARG A C 1
ATOM 1685 O O . ARG A 1 211 ? -4.246 0.033 31.854 1.00 81.12 211 ARG A O 1
ATOM 1692 N N . SER A 1 212 ? -3.948 1.455 30.147 1.00 80.44 212 SER A N 1
ATOM 1693 C CA . SER A 1 212 ? -3.408 2.550 30.966 1.00 80.44 212 SER A CA 1
ATOM 1694 C C . SER A 1 212 ? -4.486 3.467 31.557 1.00 80.44 212 SER A C 1
ATOM 1696 O O . SER A 1 212 ? -4.159 4.413 32.273 1.00 80.44 212 SER A O 1
ATOM 1698 N N . LYS A 1 213 ? -5.766 3.241 31.229 1.00 79.19 213 LYS A N 1
ATOM 1699 C CA . LYS A 1 213 ? -6.890 4.074 31.663 1.00 79.19 213 LYS A CA 1
ATOM 1700 C C . LYS A 1 213 ? -7.781 3.326 32.648 1.00 79.19 213 LYS A C 1
ATOM 1702 O O . LYS A 1 213 ? -7.989 2.123 32.537 1.00 79.19 213 LYS A O 1
ATOM 1707 N N . THR A 1 214 ? -8.358 4.082 33.575 1.00 76.06 214 THR A N 1
ATOM 1708 C CA . THR A 1 214 ? -9.367 3.598 34.520 1.00 76.06 214 THR A CA 1
ATOM 1709 C C . THR A 1 214 ? -10.707 4.216 34.156 1.00 76.06 214 THR A C 1
ATOM 1711 O O . THR A 1 214 ? -10.800 5.432 33.978 1.00 76.06 214 THR A O 1
ATOM 1714 N N . PHE A 1 215 ? -11.747 3.392 34.036 1.00 76.81 215 PHE A N 1
ATOM 1715 C CA . PHE A 1 215 ? -13.098 3.884 33.792 1.00 76.81 215 PHE A CA 1
ATOM 1716 C C . PHE A 1 215 ? -13.654 4.562 35.046 1.00 76.81 215 PHE A C 1
ATOM 1718 O O . PHE A 1 215 ? -13.457 4.099 36.170 1.00 76.81 215 PHE A O 1
ATOM 1725 N N . THR A 1 216 ? -14.380 5.662 34.851 1.00 79.69 216 THR A N 1
ATOM 1726 C CA . THR A 1 216 ? -14.953 6.473 35.938 1.00 79.69 216 THR A CA 1
ATOM 1727 C C . THR A 1 216 ? -16.013 5.729 36.751 1.00 79.69 216 THR A C 1
ATOM 1729 O O . THR A 1 216 ? -16.288 6.109 37.883 1.00 79.69 216 THR A O 1
ATOM 1732 N N . ASN A 1 217 ? -16.583 4.652 36.206 1.00 79.06 217 ASN A N 1
ATOM 1733 C CA . ASN A 1 217 ? -17.560 3.800 36.882 1.00 79.06 217 ASN A CA 1
ATOM 1734 C C . ASN A 1 217 ? -16.930 2.753 37.827 1.00 79.06 217 ASN A C 1
ATOM 1736 O O . ASN A 1 217 ? -17.668 1.998 38.459 1.00 79.06 217 ASN A O 1
ATOM 1740 N N . GLY A 1 218 ? -15.594 2.673 37.900 1.00 71.06 218 GLY A N 1
ATOM 1741 C CA . GLY A 1 218 ? -14.866 1.722 38.747 1.00 71.06 218 GLY A CA 1
ATOM 1742 C C . GLY A 1 218 ? -14.959 0.254 38.310 1.00 71.06 218 GLY A C 1
ATOM 1743 O O . GLY A 1 218 ? -14.468 -0.616 39.027 1.00 71.06 218 GLY A O 1
ATOM 1744 N N . LYS A 1 219 ? -15.576 -0.040 37.158 1.00 74.31 219 LYS A N 1
ATOM 1745 C CA . LYS A 1 219 ? -15.711 -1.390 36.594 1.00 74.31 219 LYS A CA 1
ATOM 1746 C C . LYS A 1 219 ? -14.724 -1.595 35.447 1.00 74.31 219 LYS A C 1
ATOM 1748 O O . LYS A 1 219 ? -14.366 -0.668 34.723 1.00 74.31 219 LYS A O 1
ATOM 1753 N N . THR A 1 220 ? -14.267 -2.832 35.273 1.00 67.06 220 THR A N 1
ATOM 1754 C CA . THR A 1 220 ? -13.373 -3.203 34.173 1.00 67.06 220 THR A CA 1
ATOM 1755 C C . THR A 1 220 ? -14.190 -3.525 32.921 1.00 67.06 220 THR A C 1
ATOM 1757 O O . THR A 1 220 ? -14.431 -4.685 32.613 1.00 67.06 220 THR A O 1
ATOM 1760 N N . ASP A 1 221 ? -14.571 -2.498 32.160 1.00 77.25 221 ASP A N 1
ATOM 1761 C CA . ASP A 1 221 ? -15.283 -2.657 30.876 1.00 77.25 221 ASP A CA 1
ATOM 1762 C C . ASP A 1 221 ? -14.327 -2.913 29.690 1.00 77.25 221 ASP A C 1
ATOM 1764 O O . ASP A 1 221 ? -14.675 -2.724 28.523 1.00 77.25 221 ASP A O 1
ATOM 1768 N N . LEU A 1 222 ? -13.095 -3.355 29.978 1.00 77.56 222 LEU A N 1
ATOM 1769 C CA . LEU A 1 222 ? -12.017 -3.516 28.999 1.00 77.56 222 LEU A CA 1
ATOM 1770 C C . LEU A 1 222 ? -12.415 -4.440 27.839 1.00 77.56 222 LEU A C 1
ATOM 1772 O O . LEU A 1 222 ? -12.120 -4.127 26.690 1.00 77.56 222 LEU A O 1
ATOM 1776 N N . GLY A 1 223 ? -13.091 -5.556 28.136 1.00 77.94 223 GLY A N 1
ATOM 1777 C CA . GLY A 1 223 ? -13.542 -6.512 27.122 1.00 77.94 223 GLY A CA 1
ATOM 1778 C C . GLY A 1 223 ? -14.569 -5.901 26.168 1.00 77.94 223 GLY A C 1
ATOM 1779 O O . GLY A 1 223 ? -14.368 -5.921 24.961 1.00 77.94 223 GLY A O 1
ATOM 1780 N N . ILE A 1 224 ? -15.602 -5.253 26.714 1.00 82.19 224 ILE A N 1
ATOM 1781 C CA . ILE A 1 224 ? -16.680 -4.625 25.932 1.00 82.19 224 ILE A CA 1
ATOM 1782 C C . ILE A 1 224 ? -16.124 -3.520 25.028 1.00 82.19 224 ILE A C 1
ATOM 1784 O O . ILE A 1 224 ? -16.449 -3.452 23.844 1.00 82.19 224 ILE A O 1
ATOM 1788 N N . VAL A 1 225 ? -15.262 -2.658 25.574 1.00 81.44 225 VAL A N 1
ATOM 1789 C CA . VAL A 1 225 ? -14.657 -1.558 24.812 1.00 81.44 225 VAL A CA 1
ATOM 1790 C C . VAL A 1 225 ? -13.672 -2.077 23.763 1.00 81.44 225 VAL A C 1
ATOM 1792 O O . VAL A 1 225 ? -13.633 -1.537 22.657 1.00 81.44 225 VAL A O 1
ATOM 1795 N N . SER A 1 226 ? -12.919 -3.140 24.072 1.00 80.38 226 SER A N 1
ATOM 1796 C CA . SER A 1 226 ? -12.091 -3.836 23.085 1.00 80.38 226 SER A CA 1
ATOM 1797 C C . SER A 1 226 ? -12.951 -4.330 21.929 1.00 80.38 226 SER A C 1
ATOM 1799 O O . SER A 1 226 ? -12.711 -3.920 20.798 1.00 80.38 226 SER A O 1
ATOM 1801 N N . ASP A 1 227 ? -13.991 -5.118 22.208 1.00 81.44 227 ASP A N 1
ATOM 1802 C CA . ASP A 1 227 ? -14.847 -5.742 21.195 1.00 81.44 227 ASP A CA 1
ATOM 1803 C C . ASP A 1 227 ? -15.595 -4.716 20.335 1.00 81.44 227 ASP A C 1
ATOM 1805 O O . ASP A 1 227 ? -15.675 -4.880 19.115 1.00 81.44 227 ASP A O 1
ATOM 1809 N N . LEU A 1 228 ? -16.075 -3.618 20.931 1.00 82.56 228 LEU A N 1
ATOM 1810 C CA . LEU A 1 228 ? -16.663 -2.494 20.194 1.00 82.56 228 LEU A CA 1
ATOM 1811 C C . LEU A 1 228 ? -15.663 -1.884 19.209 1.00 82.56 228 LEU A C 1
ATOM 1813 O O . LEU A 1 228 ? -15.995 -1.671 18.042 1.00 82.56 228 LEU A O 1
ATOM 1817 N N . PHE A 1 229 ? -14.434 -1.627 19.660 1.00 78.19 229 PHE A N 1
ATOM 1818 C CA . PHE A 1 229 ? -13.403 -1.037 18.814 1.00 78.19 229 PHE A CA 1
ATOM 1819 C C . PHE A 1 229 ? -12.906 -2.022 17.742 1.00 78.19 229 PHE A C 1
ATOM 1821 O O . PHE A 1 229 ? -12.740 -1.624 16.590 1.00 78.19 229 PHE A O 1
ATOM 1828 N N . LYS A 1 230 ? -12.775 -3.323 18.061 1.00 77.06 230 LYS A N 1
ATOM 1829 C CA . LYS A 1 230 ? -12.519 -4.381 17.062 1.00 77.06 230 LYS A CA 1
ATOM 1830 C C . LYS A 1 230 ? -13.610 -4.391 15.995 1.00 77.06 230 LYS A C 1
ATOM 1832 O O . LYS A 1 230 ? -13.313 -4.413 14.804 1.00 77.06 230 LYS A O 1
ATOM 1837 N N . GLY A 1 231 ? -14.872 -4.349 16.424 1.00 75.00 231 GLY A N 1
ATOM 1838 C CA . GLY A 1 231 ? -16.034 -4.323 15.543 1.00 75.00 231 GLY A CA 1
ATOM 1839 C C . GLY A 1 231 ? -16.038 -3.110 14.615 1.00 75.00 231 GLY A C 1
ATOM 1840 O O . GLY A 1 231 ? -16.293 -3.271 13.425 1.00 75.00 231 GLY A O 1
ATOM 1841 N N . LEU A 1 232 ? -15.694 -1.928 15.136 1.00 76.00 232 LEU A N 1
ATOM 1842 C CA . LEU A 1 232 ? -15.553 -0.704 14.346 1.00 76.00 232 LEU A CA 1
ATOM 1843 C C . LEU A 1 232 ? -14.453 -0.843 13.283 1.00 76.00 232 LEU A C 1
ATOM 1845 O O . LEU A 1 232 ? -14.675 -0.483 12.130 1.00 76.00 232 LEU A O 1
ATOM 1849 N N . LEU A 1 233 ? -13.281 -1.377 13.646 1.00 72.06 233 LEU A N 1
ATOM 1850 C CA . LEU A 1 233 ? -12.186 -1.583 12.693 1.00 72.06 233 LEU A CA 1
ATOM 1851 C C . LEU A 1 233 ? -12.565 -2.583 11.599 1.00 72.06 233 LEU A C 1
ATOM 1853 O O . LEU A 1 233 ? -12.309 -2.322 10.426 1.00 72.06 233 LEU A O 1
ATOM 1857 N N . TYR A 1 234 ? -13.219 -3.692 11.956 1.00 71.25 234 TYR A N 1
ATOM 1858 C CA . TYR A 1 234 ? -13.704 -4.654 10.968 1.00 71.25 234 TYR A CA 1
ATOM 1859 C C . TYR A 1 234 ? -14.744 -4.046 10.031 1.00 71.25 234 TYR A C 1
ATOM 1861 O O . TYR A 1 234 ? -14.651 -4.236 8.823 1.00 71.25 234 TYR A O 1
ATOM 1869 N N . GLU A 1 235 ? -15.705 -3.286 10.555 1.00 71.38 235 GLU A N 1
ATOM 1870 C CA . GLU A 1 235 ? -16.705 -2.595 9.739 1.00 71.38 235 GLU A CA 1
ATOM 1871 C C . GLU A 1 235 ? -16.048 -1.607 8.769 1.00 71.38 235 GLU A C 1
ATOM 1873 O O . GLU A 1 235 ? -16.314 -1.642 7.568 1.00 71.38 235 GLU A O 1
ATOM 1878 N N . ARG A 1 236 ? -15.128 -0.776 9.271 1.00 68.31 236 ARG A N 1
ATOM 1879 C CA . ARG A 1 236 ? -14.403 0.206 8.454 1.00 68.31 236 ARG A CA 1
ATOM 1880 C C . ARG A 1 236 ? -13.486 -0.425 7.415 1.00 68.31 236 ARG A C 1
ATOM 1882 O O . ARG A 1 236 ? -13.221 0.210 6.403 1.00 68.31 236 ARG A O 1
ATOM 1889 N N . ALA A 1 237 ? -13.059 -1.661 7.628 1.00 62.31 237 ALA A N 1
ATOM 1890 C CA . ALA A 1 237 ? -12.262 -2.415 6.673 1.00 62.31 237 ALA A CA 1
ATOM 1891 C C . ALA A 1 237 ? -13.085 -3.306 5.726 1.00 62.31 237 ALA A C 1
ATOM 1893 O O . ALA A 1 237 ? -12.515 -4.121 5.004 1.00 62.31 237 ALA A O 1
ATOM 1894 N N . GLY A 1 238 ? -14.421 -3.207 5.742 1.00 61.66 238 GLY A N 1
ATOM 1895 C CA . GLY A 1 238 ? -15.292 -4.046 4.908 1.00 61.66 238 GLY A CA 1
ATOM 1896 C C . GLY A 1 238 ? -15.346 -5.522 5.332 1.00 61.66 238 GLY A C 1
ATOM 1897 O O . GLY A 1 238 ? -15.802 -6.375 4.574 1.00 61.66 238 GLY A O 1
ATOM 1898 N N . LEU A 1 239 ? -14.909 -5.836 6.553 1.00 62.66 239 LEU A N 1
ATOM 1899 C CA . LEU A 1 239 ? -14.856 -7.176 7.143 1.00 62.66 239 LEU A CA 1
ATOM 1900 C C . LEU A 1 239 ? -15.967 -7.404 8.177 1.00 62.66 239 LEU A C 1
ATOM 1902 O O . LEU A 1 239 ? -15.800 -8.186 9.114 1.00 62.66 239 LEU A O 1
ATOM 1906 N N . SER A 1 240 ? -17.115 -6.742 8.023 1.00 64.69 240 SER A N 1
ATOM 1907 C CA . SER A 1 240 ? -18.257 -6.866 8.942 1.00 64.69 240 SER A CA 1
ATOM 1908 C C . SER A 1 240 ? -18.682 -8.325 9.169 1.00 64.69 240 SER A C 1
ATOM 1910 O O . SER A 1 240 ? -18.974 -8.698 10.300 1.00 64.69 240 SER A O 1
ATOM 1912 N N . GLN A 1 241 ? -18.585 -9.177 8.143 1.00 60.06 241 GLN A N 1
ATOM 1913 C CA . GLN A 1 241 ? -18.831 -10.630 8.213 1.00 60.06 241 GLN A CA 1
ATOM 1914 C C . GLN A 1 241 ? -17.979 -11.368 9.269 1.00 60.06 241 GLN A C 1
ATOM 1916 O O . GLN A 1 241 ? -18.360 -12.431 9.761 1.00 60.06 241 GLN A O 1
ATOM 1921 N N . LEU A 1 242 ? -16.800 -10.845 9.618 1.00 59.25 242 LEU A N 1
ATOM 1922 C CA . LEU A 1 242 ? -15.894 -11.470 10.585 1.00 59.25 242 LEU A CA 1
ATOM 1923 C C . LEU A 1 242 ? -16.232 -11.119 12.040 1.00 59.25 242 LEU A C 1
ATOM 1925 O O . LEU A 1 242 ? -15.666 -11.752 12.936 1.00 59.25 242 LEU A O 1
ATOM 1929 N N . LYS A 1 243 ? -17.148 -10.165 12.266 1.00 58.06 243 LYS A N 1
ATOM 1930 C CA . LYS A 1 243 ? -17.654 -9.756 13.586 1.00 58.06 243 LYS A CA 1
ATOM 1931 C C . LYS A 1 243 ? -18.438 -10.882 14.275 1.00 58.06 243 LYS A C 1
ATOM 1933 O O . LYS A 1 243 ? -18.330 -11.048 15.487 1.00 58.06 243 LYS A O 1
ATOM 1938 N N . ASP A 1 244 ? -19.134 -11.710 13.495 1.00 53.09 244 ASP A N 1
ATOM 1939 C CA . ASP A 1 244 ? -20.137 -12.651 14.016 1.00 53.09 244 ASP A CA 1
ATOM 1940 C C . ASP A 1 244 ? -19.591 -14.057 14.322 1.00 53.09 244 ASP A C 1
ATOM 1942 O O . ASP A 1 244 ? -20.204 -14.832 15.056 1.00 53.09 244 ASP A O 1
ATOM 1946 N N . GLN A 1 245 ? -18.393 -14.398 13.840 1.00 51.53 245 GLN A N 1
ATOM 1947 C CA . GLN A 1 245 ? -17.854 -15.759 13.982 1.00 51.53 245 GLN A CA 1
ATOM 1948 C C . GLN A 1 245 ? -17.421 -16.137 15.413 1.00 51.53 245 GLN A C 1
ATOM 1950 O O . GLN A 1 245 ? -17.223 -17.319 15.682 1.00 51.53 245 GLN A O 1
ATOM 1955 N N . ARG A 1 246 ? -17.293 -15.186 16.353 1.00 47.44 246 ARG A N 1
ATOM 1956 C CA . ARG A 1 246 ? -16.945 -15.498 17.759 1.00 47.44 246 ARG A CA 1
ATOM 1957 C C . ARG A 1 246 ? -18.153 -15.799 18.648 1.00 47.44 246 ARG A C 1
ATOM 1959 O O . ARG A 1 246 ? -18.006 -16.575 19.587 1.00 47.44 246 ARG A O 1
ATOM 1966 N N . HIS A 1 247 ? -19.340 -15.272 18.342 1.00 42.34 247 HIS A N 1
ATOM 1967 C CA . HIS A 1 247 ? -20.538 -15.580 19.139 1.00 42.34 247 HIS A CA 1
ATOM 1968 C C . HIS A 1 247 ? -21.029 -17.020 18.918 1.00 42.34 247 HIS A C 1
ATOM 1970 O O . HIS A 1 247 ? -21.551 -17.637 19.845 1.00 42.34 247 HIS A O 1
ATOM 1976 N N . ASN A 1 248 ? -20.767 -17.598 17.741 1.00 36.28 248 ASN A N 1
ATOM 1977 C CA . ASN A 1 248 ? -21.154 -18.977 17.424 1.00 36.28 248 ASN A CA 1
ATOM 1978 C C . ASN A 1 248 ? -20.191 -20.043 17.978 1.00 36.28 248 ASN A C 1
ATOM 1980 O O . ASN A 1 248 ? -20.573 -21.201 18.090 1.00 36.28 248 ASN A O 1
ATOM 1984 N N . ALA A 1 249 ? -18.959 -19.677 18.352 1.00 38.00 249 ALA A N 1
ATOM 1985 C CA . ALA A 1 249 ? -18.010 -20.612 18.966 1.00 38.00 249 ALA A CA 1
ATOM 1986 C C . ALA A 1 249 ? -18.185 -20.725 20.494 1.00 38.00 249 ALA A C 1
ATOM 1988 O O . ALA A 1 249 ? -17.849 -21.751 21.072 1.00 38.00 249 ALA A O 1
ATOM 1989 N N . ALA A 1 250 ? -18.735 -19.694 21.147 1.00 37.44 250 ALA A N 1
ATOM 1990 C CA . ALA A 1 250 ? -18.986 -19.678 22.594 1.00 37.44 250 ALA A CA 1
ATOM 1991 C C . ALA A 1 250 ? -20.386 -20.189 22.994 1.00 37.44 250 ALA A C 1
ATOM 1993 O O . ALA A 1 250 ? -20.665 -20.343 24.176 1.00 37.44 250 ALA A O 1
ATOM 1994 N N . SER A 1 251 ? -21.265 -20.444 22.022 1.00 38.22 251 SER A N 1
ATOM 1995 C CA . SER A 1 251 ? -22.621 -20.983 22.225 1.00 38.22 251 SER A CA 1
ATOM 1996 C C . SER A 1 251 ? -22.752 -22.462 21.828 1.00 38.22 251 SER A C 1
ATOM 1998 O O . SER A 1 251 ? -23.847 -23.018 21.877 1.00 38.22 251 SER A O 1
ATOM 2000 N N . GLY A 1 252 ? -21.637 -23.098 21.449 1.00 40.59 252 GLY A N 1
ATOM 2001 C CA . GLY A 1 252 ? -21.560 -24.500 21.028 1.00 40.59 252 GLY A CA 1
ATOM 2002 C C . GLY A 1 252 ? -20.674 -25.392 21.904 1.00 40.59 252 GLY A C 1
ATOM 2003 O O . GLY A 1 252 ? -20.270 -26.453 21.431 1.00 40.59 252 GLY A O 1
ATOM 2004 N N . ALA A 1 253 ? -20.352 -24.973 23.133 1.00 33.69 253 ALA A N 1
ATOM 2005 C CA . ALA A 1 253 ? -19.622 -25.770 24.123 1.00 33.69 253 ALA A CA 1
ATOM 2006 C C . ALA A 1 253 ? -20.401 -25.843 25.441 1.00 33.69 253 ALA A C 1
ATOM 2008 O O . ALA A 1 253 ? -20.885 -24.777 25.886 1.00 33.69 253 ALA A O 1
#

Radius of gyration: 22.12 Å; chains: 1; bounding box: 71×48×58 Å

Organism: NCBI:txid327968

Foldseek 3Di:
DDPFWWWFFLLVLVVCVVVQHADDAQVPRDPVRTDDPVLLQPAFEEEEQEAQLDQQGNTPRRPLSVLVSVVCVVVVHDRRHTYGDPRNTGDFPPCPPDDPPDDDDDDDDDDDDDDDPDPPNRDRGPPDPLVPDDPVVVVVVVVVLCSQLQPPSHAYEYDYDHPPPRDDDHLLVPVVSLVSLLSNLVNLRYADPDPVSLVSNLVPPPLVVVVVDADPVNDCCSPVVSLVVSCSSCVSNVNNVVSPVVVVVVVPD

pLDDT: mean 72.05, std 20.24, range [26.27, 98.56]